Protein AF-A0A956CXW6-F1 (afdb_monomer)

Nearest PDB structures (foldseek):
  4d03-assembly1_A  TM=8.689E-01  e=1.871E+00  Thermobifida fusca
  2ylw-assembly1_A  TM=8.657E-01  e=1.871E+00  Thermobifida fusca
  3ktd-assembly2_C  TM=1.832E-01  e=3.349E+00  Corynebacterium glutamicum ATCC 13032
  3ktd-assembly1_B  TM=2.030E-01  e=8.238E+00  Corynebacterium glutamicum ATCC 13032

Sequence (187 aa):
MSISLTPDERFAVVAIAQVATPAGALVPTPDGAMVDAVVRLVDGLGAGTLSGYRKLLSALDAAAIPLTGSRLTSLPEEARARTLERLASGEATFWLVRGVTAPMKIVQARTAKLEDALGVDQHRLAVSREHHRWEERIIDARTLTHDEVIETEVVIVGTGAGGGPMAKALAERGHAVVMLEEGGHFT

Foldseek 3Di:
DLDDDDPVLLLLLLLLCCLLPNDDPQFHRRDSVLRVQLSVVQPVVDPCSSVVLSVLSVVQQCVCCVVPVHGLSPDDSVVSNVSLVVLCPDPVNVVSSCSNCVSSVVSRCPDVSNCVVVVDDPVDDPPPPPDDPCVVVDDPPVPDPDDDDDDFDEEAEACPPPRVVVQVVQVVVVGGYHYHYPDDDDD

pLDDT: mean 90.37, std 10.29, range [44.72, 97.94]

Radius of gyration: 28.74 Å; Cα contacts (8 Å, |Δi|>4): 172; chains: 1; bounding box: 52×39×76 Å

Structure (mmCIF, N/CA/C/O backbone):
data_AF-A0A956CXW6-F1
#
_entry.id   AF-A0A956CXW6-F1
#
loop_
_atom_site.group_PDB
_atom_site.id
_atom_site.type_symbol
_atom_site.label_atom_id
_atom_site.label_alt_id
_atom_site.label_comp_id
_atom_site.label_asym_id
_atom_site.label_entity_id
_atom_site.label_seq_id
_atom_site.pdbx_PDB_ins_code
_atom_site.Cartn_x
_atom_site.Cartn_y
_atom_site.Cartn_z
_atom_site.occupancy
_atom_site.B_iso_or_equiv
_atom_site.auth_seq_id
_atom_site.auth_comp_id
_atom_site.auth_asym_id
_atom_site.auth_atom_id
_atom_site.pdbx_PDB_model_num
ATOM 1 N N . MET A 1 1 ? 7.286 22.965 15.402 1.00 44.72 1 MET A N 1
ATOM 2 C CA . MET A 1 1 ? 7.052 21.867 16.367 1.00 44.72 1 MET A CA 1
ATOM 3 C C . MET A 1 1 ? 6.951 20.582 15.573 1.00 44.72 1 MET A C 1
ATOM 5 O O . MET A 1 1 ? 6.050 20.490 14.751 1.00 44.72 1 MET A O 1
ATOM 9 N N . SER A 1 2 ? 7.882 19.643 15.756 1.00 54.88 2 SER A N 1
ATOM 10 C CA . SER A 1 2 ? 7.723 18.290 15.210 1.00 54.88 2 SER A CA 1
ATOM 11 C C . SER A 1 2 ? 6.545 17.648 15.942 1.00 54.88 2 SER A C 1
ATOM 13 O O . SER A 1 2 ? 6.575 17.496 17.162 1.00 54.88 2 SER A O 1
ATOM 15 N N . ILE A 1 3 ? 5.454 17.410 15.220 1.00 69.56 3 ILE A N 1
ATOM 16 C CA . ILE A 1 3 ? 4.286 16.710 15.749 1.00 69.56 3 ILE A CA 1
ATOM 17 C C . ILE A 1 3 ? 4.655 15.226 15.770 1.00 69.56 3 ILE A C 1
ATOM 19 O O . ILE A 1 3 ? 5.201 14.713 14.804 1.00 69.56 3 ILE A O 1
ATOM 23 N N . SER A 1 4 ? 4.386 14.535 16.872 1.00 84.81 4 SER A N 1
ATOM 24 C CA . SER A 1 4 ? 4.572 13.087 16.998 1.00 84.81 4 SER A CA 1
ATOM 25 C C . SER A 1 4 ? 3.229 12.413 17.277 1.00 84.81 4 SER A C 1
ATOM 27 O O . SER A 1 4 ? 2.260 13.077 17.653 1.00 84.81 4 SER A O 1
ATOM 29 N N . LEU A 1 5 ? 3.138 11.102 17.053 1.00 89.44 5 LEU A N 1
ATOM 30 C CA . LEU A 1 5 ? 1.965 10.320 17.456 1.00 89.44 5 LEU A CA 1
ATOM 31 C C . LEU A 1 5 ? 1.949 10.127 18.977 1.00 89.44 5 LEU A C 1
ATOM 33 O O . LEU A 1 5 ? 2.998 9.883 19.581 1.00 89.44 5 LEU A O 1
ATOM 37 N N . THR A 1 6 ? 0.764 10.200 19.583 1.00 92.81 6 THR A N 1
ATOM 38 C CA . THR A 1 6 ? 0.568 9.853 21.002 1.00 92.81 6 THR A CA 1
ATOM 39 C C . THR A 1 6 ? 0.726 8.342 21.223 1.00 92.81 6 THR A C 1
ATOM 41 O O . THR A 1 6 ? 0.656 7.577 20.258 1.00 92.81 6 THR A O 1
ATOM 44 N N . PRO A 1 7 ? 0.916 7.868 22.470 1.00 93.19 7 PRO A N 1
ATOM 45 C CA . PRO A 1 7 ? 0.977 6.433 22.759 1.00 93.19 7 PRO A CA 1
ATOM 46 C C . PRO A 1 7 ? -0.229 5.650 22.217 1.00 93.19 7 PRO A C 1
ATOM 48 O O . PRO A 1 7 ? -0.046 4.616 21.578 1.00 93.19 7 PRO A O 1
ATOM 51 N N . ASP A 1 8 ? -1.438 6.193 22.372 1.00 91.75 8 ASP A N 1
ATOM 52 C CA . ASP A 1 8 ? -2.671 5.568 21.876 1.00 91.75 8 ASP A CA 1
ATOM 53 C C . ASP A 1 8 ? -2.717 5.507 20.344 1.00 91.75 8 ASP A C 1
ATOM 55 O O . ASP A 1 8 ? -3.133 4.507 19.764 1.00 91.75 8 ASP A O 1
ATOM 59 N N . GLU A 1 9 ? -2.246 6.552 19.658 1.00 94.62 9 GLU A N 1
ATOM 60 C CA . GLU A 1 9 ? -2.174 6.569 18.193 1.00 94.62 9 GLU A CA 1
ATOM 61 C C . GLU A 1 9 ? -1.120 5.594 17.668 1.00 94.62 9 GLU A C 1
ATOM 63 O O . GLU A 1 9 ? -1.342 4.928 16.658 1.00 94.62 9 GLU A O 1
ATOM 68 N N . ARG A 1 10 ? 0.015 5.466 18.364 1.00 96.12 10 ARG A N 1
ATOM 69 C CA . ARG A 1 10 ? 1.033 4.457 18.044 1.00 96.12 10 ARG A CA 1
ATOM 70 C C . ARG A 1 10 ? 0.474 3.048 18.209 1.00 96.12 10 ARG A C 1
ATOM 72 O O . ARG A 1 10 ? 0.662 2.221 17.320 1.00 96.12 10 ARG A O 1
ATOM 79 N N . PHE A 1 11 ? -0.248 2.797 19.301 1.00 95.25 11 PHE A N 1
ATOM 80 C CA . PHE A 1 11 ? -0.953 1.536 19.510 1.00 95.25 11 PHE A CA 1
ATOM 81 C C . PHE A 1 11 ? -1.966 1.271 18.391 1.00 95.25 11 PHE A C 1
ATOM 83 O O . PHE A 1 11 ? -1.976 0.180 17.824 1.00 95.25 11 PHE A O 1
ATOM 90 N N . ALA A 1 12 ? -2.761 2.275 18.011 1.00 95.19 12 ALA A N 1
ATOM 91 C CA . ALA A 1 12 ? -3.738 2.153 16.935 1.00 95.19 12 ALA A CA 1
ATOM 92 C C . ALA A 1 12 ? -3.088 1.774 15.597 1.00 95.19 12 ALA A C 1
ATOM 94 O O . ALA A 1 12 ? -3.583 0.880 14.911 1.00 95.19 12 ALA A O 1
ATOM 95 N N . VAL A 1 13 ? -1.958 2.399 15.245 1.00 96.88 13 VAL A N 1
ATOM 96 C CA . VAL A 1 13 ? -1.198 2.054 14.032 1.00 96.88 13 VAL A CA 1
ATOM 97 C C . VAL A 1 13 ? -0.767 0.588 14.058 1.00 96.88 13 VAL A C 1
ATOM 99 O O . VAL A 1 13 ? -0.982 -0.107 13.069 1.00 96.88 13 VAL A O 1
ATOM 102 N N . VAL A 1 14 ? -0.223 0.091 15.175 1.00 96.38 14 VAL A N 1
ATOM 103 C CA . VAL A 1 14 ? 0.174 -1.324 15.305 1.00 96.38 14 VAL A CA 1
ATOM 104 C C . VAL A 1 14 ? -1.039 -2.251 15.208 1.00 96.38 14 VAL A C 1
ATOM 106 O O . VAL A 1 14 ? -1.031 -3.180 14.404 1.00 96.38 14 VAL A O 1
ATOM 109 N N . ALA A 1 15 ? -2.102 -1.985 15.970 1.00 95.62 15 ALA A N 1
ATOM 110 C CA . ALA A 1 15 ? -3.297 -2.828 16.014 1.00 95.62 15 ALA A CA 1
ATOM 111 C C . ALA A 1 15 ? -3.998 -2.935 14.647 1.00 95.62 15 ALA A C 1
ATOM 113 O O . ALA A 1 15 ? -4.496 -4.004 14.283 1.00 95.62 15 ALA A O 1
ATOM 114 N N . ILE A 1 16 ? -4.030 -1.837 13.883 1.00 96.81 16 ILE A N 1
ATOM 115 C CA . ILE A 1 16 ? -4.563 -1.808 12.515 1.00 96.81 16 ILE A CA 1
ATOM 116 C C . ILE A 1 16 ? -3.603 -2.516 11.553 1.00 96.81 16 ILE A C 1
ATOM 118 O O . ILE A 1 16 ? -4.048 -3.319 10.736 1.00 96.81 16 ILE A O 1
ATOM 122 N N . ALA A 1 17 ? -2.295 -2.270 11.653 1.00 96.19 17 ALA A N 1
ATOM 123 C CA . ALA A 1 17 ? -1.309 -2.901 10.781 1.00 96.19 17 ALA A CA 1
ATOM 124 C C . ALA A 1 17 ? -1.269 -4.427 10.944 1.00 96.19 17 ALA A C 1
ATOM 126 O O . ALA A 1 17 ? -1.149 -5.125 9.944 1.00 96.19 17 ALA A O 1
ATOM 127 N N . GLN A 1 18 ? -1.442 -4.960 12.156 1.00 94.38 18 GLN A N 1
ATOM 128 C CA . GLN A 1 18 ? -1.489 -6.409 12.404 1.00 94.38 18 GLN A CA 1
ATOM 129 C C . GLN A 1 18 ? -2.559 -7.126 11.575 1.00 94.38 18 GLN A C 1
ATOM 131 O O . GLN A 1 18 ? -2.339 -8.252 11.146 1.00 94.38 18 GLN A O 1
ATOM 136 N N . VAL A 1 19 ? -3.691 -6.468 11.310 1.00 95.38 19 VAL A N 1
ATOM 137 C CA . VAL A 1 19 ? -4.774 -7.049 10.502 1.00 95.38 19 VAL A CA 1
ATOM 138 C C . VAL A 1 19 ? -4.713 -6.624 9.033 1.00 95.38 19 VAL A C 1
ATOM 140 O O . VAL A 1 19 ? -5.091 -7.390 8.154 1.00 95.38 19 VAL A O 1
ATOM 143 N N . ALA A 1 20 ? -4.233 -5.413 8.735 1.00 94.38 20 ALA A N 1
ATOM 144 C CA . ALA A 1 20 ? -4.137 -4.903 7.365 1.00 94.38 20 ALA A CA 1
ATOM 145 C C . ALA A 1 20 ? -2.950 -5.493 6.586 1.00 94.38 20 ALA A C 1
ATOM 147 O O . ALA A 1 20 ? -2.964 -5.527 5.351 1.00 94.38 20 ALA A O 1
ATOM 148 N N . THR A 1 21 ? -1.914 -5.882 7.324 1.00 91.00 21 THR A N 1
ATOM 149 C CA . THR A 1 21 ? -0.612 -6.369 6.866 1.00 91.00 21 THR A CA 1
ATOM 150 C C . THR A 1 21 ? -0.046 -7.326 7.925 1.00 91.00 21 THR A C 1
ATOM 152 O O . THR A 1 21 ? 0.847 -6.948 8.688 1.00 91.00 21 THR A O 1
ATOM 155 N N . PRO A 1 22 ? -0.621 -8.532 8.059 1.00 89.56 22 PRO A N 1
ATOM 156 C CA . PRO A 1 22 ? -0.156 -9.501 9.041 1.00 89.56 22 PRO A CA 1
ATOM 157 C C . PRO A 1 22 ? 1.277 -9.950 8.742 1.00 89.56 22 PRO A C 1
ATOM 159 O O . PRO A 1 22 ? 1.739 -9.905 7.599 1.00 89.56 22 PRO A O 1
ATOM 162 N N . ALA A 1 23 ? 1.968 -10.413 9.784 1.00 89.50 23 ALA A N 1
ATOM 163 C CA . ALA A 1 23 ? 3.305 -10.975 9.651 1.00 89.50 23 ALA A CA 1
ATOM 164 C C . ALA A 1 23 ? 3.297 -12.182 8.699 1.00 89.50 23 ALA A C 1
ATOM 166 O O . ALA A 1 23 ? 2.379 -13.004 8.711 1.00 89.50 23 ALA A O 1
ATOM 167 N N . GLY A 1 24 ? 4.352 -12.308 7.900 1.00 86.81 24 GLY A N 1
ATOM 168 C CA . GLY A 1 24 ? 4.563 -13.429 6.991 1.00 86.81 24 GLY A CA 1
ATOM 169 C C . GLY A 1 24 ? 6.017 -13.888 6.999 1.00 86.81 24 GLY A C 1
ATOM 170 O O . GLY A 1 24 ? 6.844 -13.386 7.754 1.00 86.81 24 GLY A O 1
ATOM 171 N N . ALA A 1 25 ? 6.366 -14.827 6.118 1.00 85.50 25 ALA A N 1
ATOM 172 C CA . ALA A 1 25 ? 7.743 -15.325 6.024 1.00 85.50 25 ALA A CA 1
ATOM 173 C C . ALA A 1 25 ? 8.759 -14.208 5.694 1.00 85.50 25 ALA A C 1
ATOM 175 O O . ALA A 1 25 ? 9.891 -14.209 6.190 1.00 85.50 25 ALA A O 1
ATOM 176 N N . LEU A 1 26 ? 8.344 -13.246 4.864 1.00 85.44 26 LEU A N 1
ATOM 177 C CA . LEU A 1 26 ? 9.167 -12.124 4.402 1.00 85.44 26 LEU A CA 1
ATOM 178 C C . LEU A 1 26 ? 8.730 -10.771 4.979 1.00 85.44 26 LEU A C 1
ATOM 180 O O . LEU A 1 26 ? 9.543 -9.856 5.033 1.00 85.44 26 LEU A O 1
ATOM 184 N N . VAL A 1 27 ? 7.480 -10.657 5.439 1.00 86.62 27 VAL A N 1
ATOM 185 C CA . VAL A 1 27 ? 6.919 -9.423 6.004 1.00 86.62 27 VAL A CA 1
ATOM 186 C C . VAL A 1 27 ? 7.053 -9.462 7.531 1.00 86.62 27 VAL A C 1
ATOM 188 O O . VAL A 1 27 ? 6.489 -10.366 8.151 1.00 86.62 27 VAL A O 1
ATOM 191 N N . PRO A 1 28 ? 7.796 -8.530 8.156 1.00 88.12 28 PRO A N 1
ATOM 192 C CA . PRO A 1 28 ? 7.994 -8.529 9.601 1.00 88.12 28 PRO A CA 1
ATOM 193 C C . PRO A 1 28 ? 6.704 -8.193 10.356 1.00 88.12 28 PRO A C 1
ATOM 195 O O . PRO A 1 28 ? 5.812 -7.526 9.834 1.00 88.12 28 PRO A O 1
ATOM 198 N N . THR A 1 29 ? 6.629 -8.619 11.617 1.00 91.19 29 THR A N 1
ATOM 199 C CA . THR A 1 29 ? 5.522 -8.259 12.506 1.00 91.19 29 THR A CA 1
ATOM 200 C C . THR A 1 29 ? 5.454 -6.741 12.698 1.00 91.19 29 THR A C 1
ATOM 202 O O . THR A 1 29 ? 6.468 -6.134 13.044 1.00 91.19 29 THR A O 1
ATOM 205 N N . PRO A 1 30 ? 4.272 -6.119 12.534 1.00 93.69 30 PRO A N 1
ATOM 206 C CA . PRO A 1 30 ? 4.062 -4.713 12.862 1.00 93.69 30 PRO A CA 1
ATOM 207 C C . PRO A 1 30 ? 4.466 -4.368 14.302 1.00 93.69 30 PRO A C 1
ATOM 209 O O . PRO A 1 30 ? 3.929 -4.937 15.253 1.00 93.69 30 PRO A O 1
ATOM 212 N N . ASP A 1 31 ? 5.375 -3.407 14.462 1.00 93.31 31 ASP A N 1
ATOM 213 C CA . ASP A 1 31 ? 5.926 -2.988 15.753 1.00 93.31 31 ASP A CA 1
ATOM 214 C C . ASP A 1 31 ? 6.164 -1.464 15.830 1.00 93.31 31 ASP A C 1
ATOM 2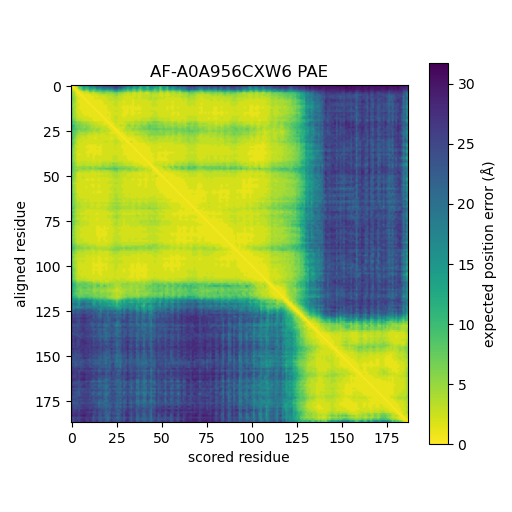16 O O . ASP A 1 31 ? 5.775 -0.697 14.945 1.00 93.31 31 ASP A O 1
ATOM 220 N N . GLY A 1 32 ? 6.809 -1.004 16.908 1.00 93.12 32 GLY A N 1
ATOM 221 C CA . GLY A 1 32 ? 7.132 0.412 17.099 1.00 93.12 32 GLY A CA 1
ATOM 222 C C . GLY A 1 32 ? 8.087 0.987 16.045 1.00 93.12 32 GLY A C 1
ATOM 223 O O . GLY A 1 32 ? 7.935 2.152 15.673 1.00 93.12 32 GLY A O 1
ATOM 224 N N . ALA A 1 33 ? 9.014 0.184 15.514 1.00 92.75 33 ALA A N 1
ATOM 225 C CA . ALA A 1 33 ? 9.942 0.627 14.475 1.00 92.75 33 ALA A CA 1
ATOM 226 C C . ALA A 1 33 ? 9.212 0.871 13.144 1.00 92.75 33 ALA A C 1
ATOM 228 O O . ALA A 1 33 ? 9.482 1.864 12.459 1.00 92.75 33 ALA A O 1
ATOM 229 N N . MET A 1 34 ? 8.229 0.023 12.814 1.00 94.81 34 MET A N 1
ATOM 230 C CA . MET A 1 34 ? 7.318 0.253 11.690 1.00 94.81 34 MET A CA 1
ATOM 231 C C . MET A 1 34 ? 6.535 1.558 11.874 1.00 94.81 34 MET A C 1
ATOM 233 O O . MET A 1 34 ? 6.463 2.358 10.940 1.00 94.81 34 MET A O 1
ATOM 237 N N . VAL A 1 35 ? 6.015 1.828 13.078 1.00 96.12 35 VAL A N 1
ATOM 238 C CA . VAL A 1 35 ? 5.307 3.088 13.373 1.00 96.12 35 VAL A CA 1
ATOM 239 C C . VAL A 1 35 ? 6.208 4.299 13.128 1.00 96.12 35 VAL A C 1
ATOM 241 O O . VAL A 1 35 ? 5.778 5.260 12.492 1.00 96.12 35 VAL A O 1
ATOM 244 N N . ASP A 1 36 ? 7.463 4.257 13.580 1.00 95.44 36 ASP A N 1
ATOM 245 C CA . ASP A 1 36 ? 8.416 5.350 13.359 1.00 95.44 36 ASP A CA 1
ATOM 246 C C . ASP A 1 36 ? 8.697 5.573 11.870 1.00 95.44 36 ASP A C 1
ATOM 248 O O . ASP A 1 36 ? 8.775 6.714 11.411 1.00 95.44 36 ASP A O 1
ATOM 252 N N . ALA A 1 37 ? 8.814 4.495 11.094 1.00 94.69 37 ALA A N 1
ATOM 253 C CA . ALA A 1 37 ? 8.975 4.575 9.647 1.00 94.69 37 ALA A CA 1
ATOM 254 C C . ALA A 1 37 ? 7.726 5.141 8.948 1.00 94.69 37 ALA A C 1
ATOM 256 O O . ALA A 1 37 ? 7.868 5.956 8.036 1.00 94.69 37 ALA A O 1
ATOM 257 N N . VAL A 1 38 ? 6.518 4.791 9.405 1.00 95.94 38 VAL A N 1
ATOM 258 C CA . VAL A 1 38 ? 5.260 5.376 8.907 1.00 95.94 38 VAL A CA 1
ATOM 259 C C . VAL A 1 38 ? 5.201 6.871 9.203 1.00 95.94 38 VAL A C 1
ATOM 261 O O . VAL A 1 38 ? 4.866 7.649 8.312 1.00 95.94 38 VAL A O 1
ATOM 264 N N . VAL A 1 39 ? 5.563 7.293 10.419 1.00 95.75 39 VAL A N 1
ATOM 265 C CA . VAL A 1 39 ? 5.604 8.717 10.785 1.00 95.75 39 VAL A CA 1
ATOM 266 C C . VAL A 1 39 ? 6.570 9.477 9.880 1.00 95.75 39 VAL A C 1
ATOM 268 O O . VAL A 1 39 ? 6.179 10.499 9.324 1.00 95.75 39 VAL A O 1
ATOM 271 N N . ARG A 1 40 ? 7.787 8.956 9.661 1.00 94.50 40 ARG A N 1
ATOM 272 C CA . ARG A 1 40 ? 8.764 9.571 8.744 1.00 94.50 40 ARG A CA 1
ATOM 273 C C . ARG A 1 40 ? 8.245 9.656 7.310 1.00 94.50 40 ARG A C 1
ATOM 275 O O . ARG A 1 40 ? 8.418 10.687 6.668 1.00 94.50 40 ARG A O 1
ATOM 282 N N . LEU A 1 41 ? 7.609 8.593 6.812 1.00 94.88 41 LEU A N 1
ATOM 283 C CA . LEU A 1 41 ? 7.039 8.563 5.464 1.00 94.88 41 LEU A CA 1
ATOM 284 C C . LEU A 1 41 ? 5.953 9.632 5.297 1.00 94.88 41 LEU A C 1
ATOM 286 O O . LEU A 1 41 ? 5.976 10.369 4.319 1.00 94.88 41 LEU A O 1
ATOM 290 N N . VAL A 1 42 ? 5.014 9.715 6.242 1.00 95.50 42 VAL A N 1
ATOM 291 C CA . VAL A 1 42 ? 3.893 10.661 6.179 1.00 95.50 42 VAL A CA 1
ATOM 292 C C . VAL A 1 42 ? 4.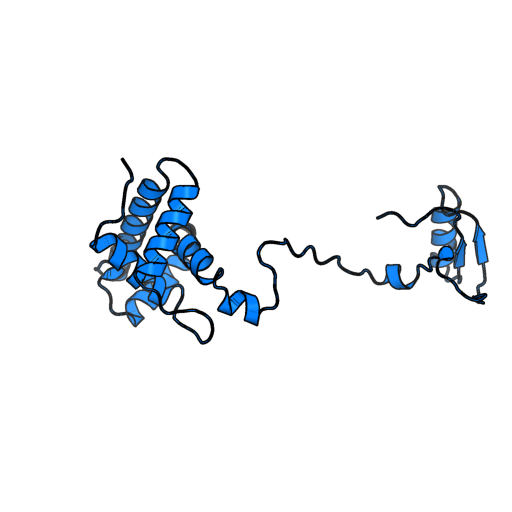377 12.103 6.333 1.00 95.50 42 VAL A C 1
ATOM 294 O O . VAL A 1 42 ? 3.954 12.961 5.561 1.00 95.50 42 VAL A O 1
ATOM 297 N N . ASP A 1 43 ? 5.264 12.375 7.292 1.00 93.31 43 ASP A N 1
ATOM 298 C CA . ASP A 1 43 ? 5.824 13.714 7.528 1.00 93.31 43 ASP A CA 1
ATOM 299 C C . ASP A 1 43 ? 6.627 14.216 6.313 1.00 93.31 43 ASP A C 1
ATOM 301 O O . ASP A 1 43 ? 6.532 15.380 5.928 1.00 93.31 43 ASP A O 1
ATOM 305 N N . GLY A 1 44 ? 7.317 13.306 5.613 1.00 92.44 44 GLY A N 1
ATOM 306 C CA . GLY A 1 44 ? 8.035 13.603 4.372 1.00 92.44 44 GLY A CA 1
ATOM 307 C C . GLY A 1 44 ? 7.157 14.044 3.190 1.00 92.44 44 GLY A C 1
ATOM 308 O O . GLY A 1 44 ? 7.692 14.551 2.208 1.00 92.44 44 GLY A O 1
ATOM 309 N N . LEU A 1 45 ? 5.827 13.888 3.262 1.00 91.00 45 LEU A N 1
ATOM 310 C CA . LEU A 1 45 ? 4.896 14.324 2.209 1.00 91.00 45 LEU A CA 1
ATOM 311 C C . LEU A 1 45 ? 4.544 15.820 2.279 1.00 91.00 45 LEU A C 1
ATOM 313 O O . LEU A 1 45 ? 3.922 16.337 1.351 1.00 91.00 45 LEU A O 1
ATOM 317 N N . GLY A 1 46 ? 4.920 16.520 3.353 1.00 91.06 46 GLY A N 1
ATOM 318 C CA . GLY A 1 46 ? 4.740 17.966 3.480 1.00 91.06 46 GLY A CA 1
ATOM 319 C C . GLY A 1 46 ? 4.168 18.412 4.824 1.00 91.06 46 GLY A C 1
ATOM 320 O O . GLY A 1 46 ? 3.790 17.619 5.682 1.00 91.06 46 GLY A O 1
ATOM 321 N N . ALA A 1 47 ? 4.083 19.727 5.016 1.00 89.75 47 ALA A N 1
ATOM 322 C CA . ALA A 1 47 ? 3.620 20.294 6.277 1.00 89.75 47 ALA A CA 1
ATOM 323 C C . ALA A 1 47 ? 2.150 19.929 6.570 1.00 89.75 47 ALA A C 1
ATOM 325 O O . ALA A 1 47 ? 1.261 20.137 5.747 1.00 89.75 47 ALA A O 1
ATOM 326 N N . GLY A 1 48 ? 1.884 19.420 7.778 1.00 89.06 48 GLY A N 1
ATOM 327 C CA . GLY A 1 48 ? 0.528 19.136 8.271 1.00 89.06 48 GLY A CA 1
ATOM 328 C C . GLY A 1 48 ? -0.060 17.783 7.851 1.00 89.06 48 GLY A C 1
ATOM 329 O O . GLY A 1 48 ? -1.134 17.415 8.339 1.00 89.06 48 GLY A O 1
ATOM 330 N N . THR A 1 49 ? 0.638 17.002 7.024 1.00 93.38 49 THR A N 1
ATOM 331 C CA . THR A 1 49 ? 0.203 15.658 6.600 1.00 93.38 49 THR A CA 1
ATOM 332 C C . THR A 1 49 ? 0.063 14.708 7.782 1.00 93.38 49 THR A C 1
ATOM 334 O O . THR A 1 49 ? -0.924 13.979 7.864 1.00 93.38 49 THR A O 1
ATOM 337 N N . LEU A 1 50 ? 0.973 14.770 8.759 1.00 93.81 50 LEU A N 1
ATOM 338 C CA . LEU A 1 50 ? 0.899 13.945 9.962 1.00 93.81 50 LEU A CA 1
ATOM 339 C C . LEU A 1 50 ? -0.336 14.269 10.814 1.00 93.81 50 LEU A C 1
ATOM 341 O O . LEU A 1 50 ? -0.996 13.362 11.321 1.00 93.81 50 LEU A O 1
ATOM 345 N N . SER A 1 51 ? -0.715 15.545 10.929 1.00 94.19 51 SER A N 1
ATOM 346 C CA . SER A 1 51 ? -1.971 15.935 11.584 1.00 94.19 51 SER A CA 1
ATOM 347 C C . SER A 1 51 ? -3.194 15.410 10.832 1.00 94.19 51 SER A C 1
ATOM 349 O O . SER A 1 51 ? -4.156 14.967 11.460 1.00 94.19 51 SER A O 1
ATOM 351 N N . GLY A 1 52 ? -3.163 15.437 9.496 1.00 95.19 52 GLY A N 1
ATOM 352 C CA . GLY A 1 52 ? -4.196 14.827 8.657 1.00 95.19 52 GLY A CA 1
ATOM 353 C C . GLY A 1 52 ? -4.292 13.317 8.875 1.00 95.19 52 GLY A C 1
ATOM 354 O O . GLY A 1 52 ? -5.378 12.790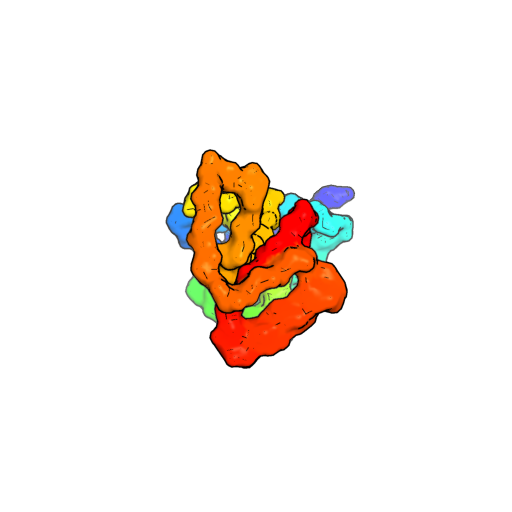 9.106 1.00 95.19 52 GLY A O 1
ATOM 355 N N . TYR A 1 53 ? -3.151 12.632 8.910 1.00 96.25 53 TYR A N 1
ATOM 356 C CA . TYR A 1 53 ? -3.070 11.193 9.144 1.00 96.25 53 TYR A CA 1
ATOM 357 C C . TYR A 1 53 ? -3.615 10.788 10.519 1.00 96.25 53 TYR A C 1
ATOM 359 O O . TYR A 1 53 ? -4.385 9.836 10.619 1.00 96.25 53 TYR A O 1
ATOM 367 N N . ARG A 1 54 ? -3.332 11.566 11.572 1.00 95.88 54 ARG A N 1
ATOM 368 C CA . ARG A 1 54 ? -3.937 11.377 12.905 1.00 95.88 54 ARG A CA 1
ATOM 369 C C . ARG A 1 54 ? -5.466 11.449 12.872 1.00 95.88 54 ARG A C 1
ATOM 371 O O . ARG A 1 54 ? -6.140 10.627 13.490 1.00 95.88 54 ARG A O 1
ATOM 378 N N . LYS A 1 55 ? -6.029 12.403 12.122 1.00 97.00 55 LYS A N 1
ATOM 379 C CA . LYS A 1 55 ? -7.486 12.510 11.942 1.00 97.00 55 LYS A CA 1
ATOM 380 C C . LYS A 1 55 ? -8.051 11.308 11.186 1.00 97.00 55 LYS A C 1
ATOM 382 O O . LYS A 1 55 ? -9.102 10.814 11.577 1.00 97.00 55 LYS A O 1
ATOM 387 N N . LEU A 1 56 ? -7.353 10.814 10.160 1.00 96.88 56 LEU A N 1
ATOM 388 C CA . LEU A 1 56 ? -7.750 9.603 9.433 1.00 96.88 56 LEU A CA 1
ATOM 389 C C . LEU A 1 56 ? -7.731 8.363 10.335 1.00 96.88 56 LEU A C 1
ATOM 391 O O . LEU A 1 56 ? -8.683 7.590 10.306 1.00 96.88 56 LEU A O 1
ATOM 395 N N . LEU A 1 57 ? -6.701 8.200 11.173 1.00 96.88 57 LEU A N 1
ATOM 396 C CA . LEU A 1 57 ? -6.632 7.118 12.162 1.00 96.88 57 LEU A CA 1
ATOM 397 C C . LEU A 1 57 ? -7.833 7.157 13.113 1.00 96.88 57 LEU A C 1
ATOM 399 O O . LEU A 1 57 ? -8.521 6.154 13.272 1.00 96.88 57 LEU A O 1
ATOM 403 N N . SER A 1 58 ? -8.118 8.327 13.692 1.00 96.44 58 SER A N 1
ATOM 404 C CA . SER A 1 58 ? -9.258 8.515 14.597 1.00 96.44 58 SER A CA 1
ATOM 405 C C . SER A 1 58 ? -10.602 8.267 13.899 1.00 96.44 58 SER A C 1
ATOM 407 O O . SER A 1 58 ? -11.478 7.598 14.446 1.00 96.44 58 SER A O 1
ATOM 409 N N . ALA A 1 59 ? -10.756 8.743 12.660 1.00 97.69 59 ALA A N 1
ATOM 410 C CA . ALA A 1 59 ? -11.958 8.520 11.865 1.00 97.69 59 ALA A CA 1
ATOM 411 C C . ALA A 1 59 ? -12.166 7.034 11.541 1.00 97.69 59 ALA A C 1
ATOM 413 O O . ALA A 1 59 ? -13.282 6.538 11.673 1.00 97.69 59 ALA A O 1
ATOM 414 N N . LEU A 1 60 ? -11.108 6.309 11.161 1.00 97.75 60 LEU A N 1
ATOM 415 C CA . LEU A 1 60 ? -11.193 4.871 10.906 1.00 97.75 60 LEU A CA 1
ATOM 416 C C . LEU A 1 60 ? -11.507 4.087 12.186 1.00 97.75 60 LEU A C 1
ATOM 418 O O . LEU A 1 60 ? -12.330 3.174 12.156 1.00 97.75 60 LEU A O 1
ATOM 422 N N . ASP A 1 61 ? -10.896 4.461 13.310 1.00 97.06 61 ASP A N 1
ATOM 423 C CA . ASP A 1 61 ? -11.154 3.833 14.606 1.00 97.06 61 ASP A CA 1
ATOM 424 C C . ASP A 1 61 ? -12.621 4.006 15.041 1.00 97.06 61 ASP A C 1
ATOM 426 O O . ASP A 1 61 ? -13.261 3.051 15.488 1.00 97.06 61 ASP A O 1
AT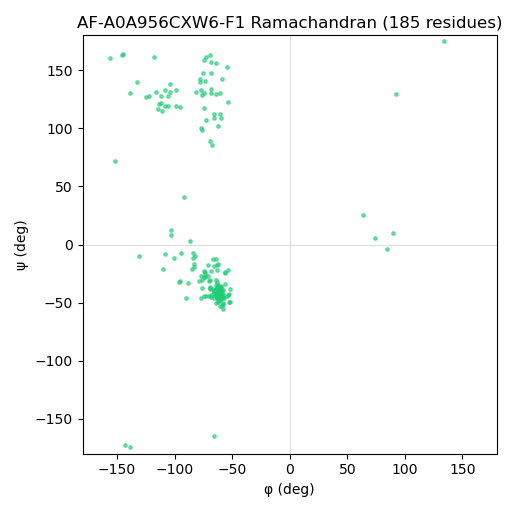OM 430 N N . ALA A 1 62 ? -13.191 5.196 14.826 1.00 97.56 62 ALA A N 1
ATOM 431 C CA . ALA A 1 62 ? -14.596 5.493 15.098 1.00 97.56 62 ALA A CA 1
ATOM 432 C C . ALA A 1 62 ? -15.571 4.876 14.076 1.00 97.56 62 ALA A C 1
ATOM 434 O O . ALA A 1 62 ? -16.707 4.568 14.435 1.00 97.56 62 ALA A O 1
ATOM 435 N N . ALA A 1 63 ? -15.149 4.648 12.827 1.00 97.00 63 ALA A N 1
ATOM 436 C CA . ALA A 1 63 ? -15.993 4.070 11.775 1.00 97.00 63 ALA A CA 1
ATOM 437 C C . ALA A 1 63 ? -16.461 2.636 12.086 1.00 97.00 63 ALA A C 1
ATOM 439 O O . ALA A 1 63 ? -17.437 2.167 11.505 1.00 97.00 63 ALA A O 1
ATOM 440 N N . ALA A 1 64 ? -15.806 1.949 13.026 1.00 96.88 64 ALA A N 1
ATOM 441 C CA . ALA A 1 64 ? -16.254 0.652 13.522 1.00 96.88 64 ALA A CA 1
ATOM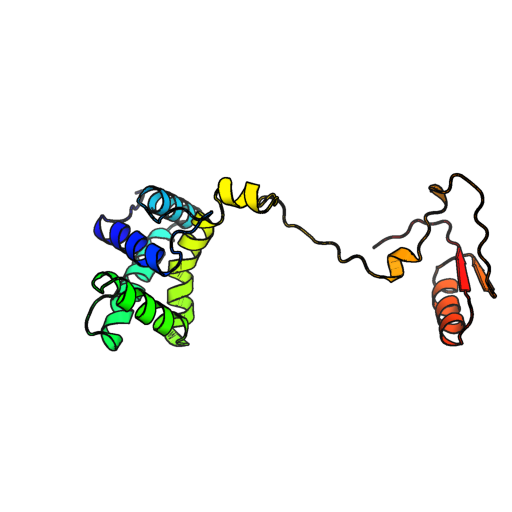 442 C C . ALA A 1 64 ? -17.490 0.737 14.439 1.00 96.88 64 ALA A C 1
ATOM 444 O O . ALA A 1 64 ? -18.257 -0.223 14.494 1.00 96.88 64 ALA A O 1
ATOM 445 N N . ILE A 1 65 ? -17.730 1.872 15.111 1.00 97.75 65 ILE A N 1
ATOM 446 C CA . ILE A 1 65 ? -18.779 2.006 16.139 1.00 97.75 65 ILE A CA 1
ATOM 447 C C . ILE A 1 65 ? -20.175 1.649 15.600 1.00 97.75 65 ILE A C 1
ATOM 449 O O . ILE A 1 65 ? -20.855 0.856 16.248 1.00 97.75 65 ILE A O 1
ATOM 453 N N . PRO A 1 66 ? -20.618 2.125 14.419 1.00 96.81 66 PRO A N 1
ATOM 454 C CA . PRO A 1 66 ? -21.928 1.748 13.881 1.00 96.81 66 PRO A CA 1
ATOM 455 C C . PRO A 1 66 ? -22.053 0.261 13.513 1.00 96.81 66 PRO A C 1
ATOM 457 O O . PRO A 1 66 ? -23.163 -0.236 13.351 1.00 96.81 66 PRO A O 1
ATOM 460 N N . LEU A 1 67 ? -20.931 -0.449 13.344 1.00 94.62 67 LEU A N 1
ATOM 461 C CA . LEU A 1 67 ? -20.900 -1.854 12.934 1.00 94.62 67 LEU A CA 1
ATOM 462 C C . LEU A 1 67 ? -20.794 -2.815 14.121 1.00 94.62 67 LEU A C 1
ATOM 464 O O . LEU A 1 67 ? -21.284 -3.939 14.033 1.00 94.62 67 LEU A O 1
ATOM 468 N N . THR A 1 68 ? -20.127 -2.396 15.199 1.00 96.31 68 THR A N 1
ATOM 469 C CA . THR A 1 68 ? -19.737 -3.279 16.313 1.00 96.31 68 THR A CA 1
ATOM 470 C C . THR A 1 68 ? -20.102 -2.737 17.694 1.00 96.31 68 THR A C 1
ATOM 472 O O . THR A 1 68 ? -19.962 -3.453 18.681 1.00 96.31 68 THR A O 1
ATOM 475 N N . GLY A 1 69 ? -20.541 -1.479 17.792 1.00 96.75 69 GLY A N 1
ATOM 476 C CA . GLY A 1 69 ? -20.768 -0.780 19.060 1.00 96.75 69 GLY A CA 1
ATOM 477 C C . GLY A 1 69 ? -19.484 -0.347 19.775 1.00 96.75 69 GLY A C 1
ATOM 478 O O . GLY A 1 69 ? -19.546 0.131 20.903 1.00 96.75 69 GLY A O 1
ATOM 479 N N . SER A 1 70 ? -18.309 -0.526 19.166 1.00 96.75 70 SER A N 1
ATOM 480 C CA . SER A 1 70 ? -17.008 -0.235 19.778 1.00 96.75 70 SER A CA 1
ATOM 481 C C . SER A 1 70 ? -16.003 0.286 18.749 1.00 96.75 70 SER A C 1
ATOM 483 O O . SER A 1 70 ? -16.199 0.175 17.539 1.00 96.75 70 SER A O 1
ATOM 485 N N . ARG A 1 71 ? -14.912 0.885 19.231 1.00 97.06 71 ARG A N 1
ATOM 486 C CA . ARG A 1 71 ? -13.813 1.370 18.382 1.00 97.06 71 ARG A CA 1
ATOM 487 C C . ARG A 1 71 ? -13.057 0.209 17.750 1.00 97.06 71 ARG A C 1
ATOM 489 O O . ARG A 1 71 ? -12.896 -0.829 18.392 1.00 97.06 71 ARG A O 1
ATOM 496 N N . LEU A 1 72 ? -12.533 0.396 16.541 1.00 96.56 72 LEU A N 1
ATOM 497 C CA . LEU A 1 72 ? -11.831 -0.653 15.794 1.00 96.56 72 LEU A CA 1
ATOM 498 C C . LEU A 1 72 ? -10.679 -1.266 16.607 1.00 96.56 72 LEU A C 1
ATOM 500 O O . LEU A 1 72 ? -10.535 -2.485 16.665 1.00 96.56 72 LEU A O 1
ATOM 504 N N . THR A 1 73 ? -9.889 -0.422 17.269 1.00 96.12 73 THR A N 1
ATOM 505 C CA . THR A 1 73 ? -8.719 -0.806 18.078 1.00 96.12 73 THR A CA 1
ATOM 506 C C . THR A 1 73 ? -9.065 -1.570 19.354 1.00 96.12 73 THR A C 1
ATOM 508 O O . THR A 1 73 ? -8.233 -2.325 19.849 1.00 96.12 73 THR A O 1
ATOM 511 N N . SER A 1 74 ? -10.292 -1.426 19.861 1.00 96.00 74 SER A N 1
ATOM 512 C CA . SER A 1 74 ? -10.771 -2.141 21.053 1.00 96.00 74 SER A CA 1
ATOM 513 C C . SER A 1 74 ? -11.293 -3.552 20.759 1.00 96.00 74 SER A C 1
ATOM 515 O O . SER A 1 74 ? -11.520 -4.332 21.681 1.00 96.00 74 SER A O 1
ATOM 517 N N . LEU A 1 75 ? -11.491 -3.894 19.483 1.00 97.19 75 LEU A N 1
ATOM 518 C CA . LEU A 1 75 ? -11.992 -5.205 19.084 1.00 97.19 75 LEU A CA 1
ATOM 519 C C . LEU A 1 75 ? -10.899 -6.280 19.204 1.00 97.19 75 LEU A C 1
ATOM 521 O O . LEU A 1 75 ? -9.735 -5.986 18.917 1.00 97.19 75 LEU A O 1
ATOM 525 N N . PRO A 1 76 ? -11.255 -7.542 19.521 1.00 96.50 76 PRO A N 1
ATOM 526 C CA . PRO A 1 76 ? -10.361 -8.687 19.346 1.00 96.50 76 PRO A CA 1
ATOM 527 C C . PRO A 1 76 ? -9.844 -8.785 17.906 1.00 96.50 76 PRO A C 1
ATOM 529 O O . PRO A 1 76 ? -10.530 -8.359 16.977 1.00 96.50 76 PRO A O 1
ATOM 532 N N . GLU A 1 77 ? -8.667 -9.378 17.706 1.00 94.44 77 GLU A N 1
ATOM 533 C CA . GLU A 1 77 ? -7.966 -9.387 16.412 1.00 94.44 77 GLU A CA 1
ATOM 534 C C . GLU A 1 77 ? -8.830 -9.887 15.245 1.00 94.44 77 GLU A C 1
ATOM 536 O O . GLU A 1 77 ? -8.972 -9.188 14.243 1.00 94.44 77 GLU A O 1
ATOM 541 N N . GLU A 1 78 ? -9.499 -11.032 15.398 1.00 95.81 78 GLU A N 1
ATOM 542 C CA . GLU A 1 78 ? -10.371 -11.566 14.348 1.00 95.81 78 GLU A CA 1
ATOM 543 C C . GLU A 1 78 ? -11.557 -10.643 14.025 1.00 95.81 78 GLU A C 1
ATOM 545 O O . GLU A 1 78 ? -11.929 -10.456 12.865 1.00 95.81 78 GLU A O 1
ATOM 550 N N . ALA A 1 79 ? -12.176 -10.051 15.052 1.00 97.12 79 ALA A N 1
ATOM 551 C CA . ALA A 1 79 ? -13.292 -9.127 14.873 1.00 97.12 79 ALA A CA 1
ATOM 552 C C . ALA A 1 79 ? -12.824 -7.815 14.230 1.00 97.12 79 ALA A C 1
ATOM 554 O O . ALA A 1 79 ? -13.529 -7.252 13.388 1.00 97.12 79 ALA A O 1
ATOM 555 N N . ARG A 1 80 ? -11.619 -7.358 14.581 1.00 97.81 80 ARG A N 1
ATOM 556 C CA . ARG A 1 80 ? -10.958 -6.199 13.984 1.00 97.81 80 ARG A CA 1
ATOM 557 C C . ARG A 1 80 ? -10.670 -6.435 12.503 1.00 97.81 80 ARG A C 1
ATOM 559 O O . ARG A 1 80 ? -11.000 -5.568 11.700 1.00 97.81 80 ARG A O 1
ATOM 566 N N . ALA A 1 81 ? -10.157 -7.611 12.134 1.00 97.31 81 ALA A N 1
ATOM 567 C CA . ALA A 1 81 ? -9.911 -7.991 10.742 1.00 97.31 81 ALA A CA 1
ATOM 568 C C . ALA A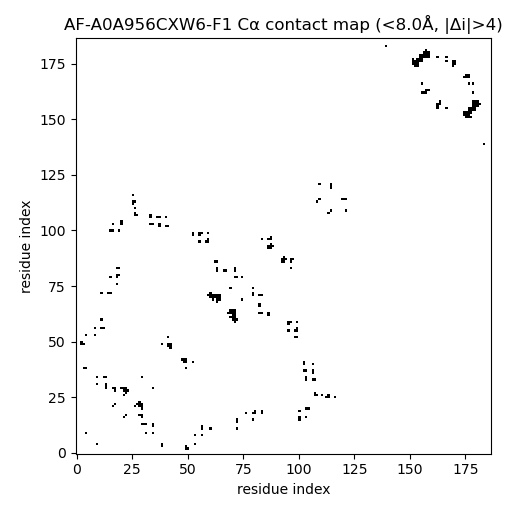 1 81 ? -11.204 -7.987 9.910 1.00 97.31 81 ALA A C 1
ATOM 570 O O . ALA A 1 81 ? -11.288 -7.266 8.916 1.00 97.31 81 ALA A O 1
ATOM 571 N N . ARG A 1 82 ? -12.253 -8.686 10.373 1.00 97.69 82 ARG A N 1
ATOM 572 C CA . ARG A 1 82 ? -13.564 -8.717 9.691 1.00 97.69 82 ARG A CA 1
ATOM 573 C C . ARG A 1 82 ? -14.191 -7.327 9.554 1.00 97.69 82 ARG A C 1
ATOM 575 O O . ARG A 1 82 ? -14.778 -6.996 8.526 1.00 97.69 82 ARG A O 1
ATOM 582 N N . THR A 1 83 ? -14.078 -6.498 10.592 1.00 97.94 83 THR A N 1
ATOM 583 C CA . THR A 1 83 ? -14.623 -5.131 10.570 1.00 97.94 83 THR A CA 1
ATOM 584 C C . THR A 1 83 ? -13.850 -4.246 9.599 1.00 97.94 83 THR A C 1
ATOM 586 O O . THR A 1 83 ? -14.464 -3.514 8.825 1.00 97.94 83 THR A O 1
ATOM 589 N N . LEU A 1 84 ? -12.516 -4.333 9.595 1.00 97.75 84 LEU A N 1
ATOM 590 C CA . LEU A 1 84 ? -11.676 -3.587 8.665 1.00 97.75 84 LEU A CA 1
ATOM 591 C C . LEU A 1 84 ? -11.947 -3.993 7.211 1.00 97.75 84 LEU A C 1
ATOM 593 O O . LEU A 1 84 ? -12.037 -3.119 6.354 1.00 97.75 84 LEU A O 1
ATOM 597 N N . GLU A 1 85 ? -12.134 -5.285 6.937 1.00 97.31 85 GLU A N 1
ATOM 598 C CA . GLU A 1 85 ? -12.511 -5.794 5.613 1.00 97.31 85 GLU A CA 1
ATOM 599 C C . GLU A 1 85 ? -13.864 -5.232 5.156 1.00 97.31 85 GLU A C 1
ATOM 601 O O . GLU A 1 85 ? -13.983 -4.688 4.055 1.00 97.31 85 GLU A O 1
ATOM 606 N N . ARG A 1 86 ? -14.871 -5.255 6.037 1.00 97.38 86 ARG A N 1
ATOM 607 C CA . ARG A 1 86 ? -16.187 -4.670 5.752 1.00 97.38 86 ARG A CA 1
ATOM 608 C C . ARG A 1 86 ? -16.088 -3.173 5.450 1.00 97.38 86 ARG A C 1
ATOM 610 O O . ARG A 1 86 ? -16.657 -2.716 4.461 1.00 97.38 86 ARG A O 1
ATOM 617 N N . LEU A 1 87 ? -15.317 -2.420 6.236 1.00 97.50 87 LEU A N 1
ATOM 618 C CA . LEU A 1 87 ? -15.043 -1.002 5.974 1.00 97.50 87 LEU A CA 1
ATOM 619 C C . LEU A 1 87 ? -14.271 -0.795 4.660 1.00 97.50 87 LEU A C 1
ATOM 621 O O . LEU A 1 87 ? -14.524 0.175 3.948 1.00 97.50 87 LEU A O 1
ATOM 625 N N . ALA A 1 88 ? -13.362 -1.702 4.297 1.00 96.62 88 ALA A N 1
ATOM 626 C CA . ALA A 1 88 ? -12.599 -1.619 3.052 1.00 96.62 88 ALA A CA 1
ATOM 627 C C . ALA A 1 88 ? -13.471 -1.847 1.807 1.00 96.62 88 ALA A C 1
ATOM 629 O O . ALA A 1 88 ? -13.171 -1.289 0.749 1.00 96.62 88 ALA A O 1
ATOM 630 N N . SER A 1 89 ? -14.531 -2.653 1.940 1.00 96.00 89 SER A N 1
ATOM 631 C CA . SER A 1 89 ? -15.502 -2.946 0.877 1.00 96.00 89 SER A CA 1
ATOM 632 C C . SER A 1 89 ? -16.610 -1.897 0.714 1.00 96.00 89 SER A C 1
ATOM 634 O O . SER A 1 89 ? -17.275 -1.875 -0.317 1.00 96.00 89 SER A O 1
ATOM 636 N N . GLY A 1 90 ? -16.826 -1.026 1.706 1.00 95.38 90 GLY A N 1
ATOM 637 C CA . GLY A 1 90 ? -17.888 -0.018 1.661 1.00 95.38 90 GLY A CA 1
ATOM 638 C C . GLY A 1 90 ? -17.493 1.213 0.846 1.00 95.38 90 GLY A C 1
ATOM 639 O O . GLY A 1 90 ? -16.443 1.793 1.105 1.00 95.38 90 GLY A O 1
ATOM 640 N N . GLU A 1 91 ? -18.346 1.671 -0.075 1.00 93.56 91 GLU A N 1
ATOM 641 C CA . GLU A 1 91 ? -18.059 2.828 -0.950 1.00 93.56 91 GLU A CA 1
ATOM 642 C C . GLU A 1 91 ? -17.656 4.091 -0.170 1.00 93.56 91 GLU A C 1
ATOM 644 O O . GLU A 1 91 ? -16.675 4.752 -0.510 1.00 93.56 91 GLU A O 1
ATOM 649 N N . ALA A 1 92 ? -18.359 4.393 0.927 1.00 93.25 92 ALA A N 1
ATOM 650 C CA . ALA A 1 92 ? -18.103 5.579 1.747 1.00 93.25 92 ALA A CA 1
ATOM 651 C C . ALA A 1 92 ? -16.797 5.501 2.565 1.00 93.25 92 ALA A C 1
ATOM 653 O O . ALA A 1 92 ? -16.205 6.526 2.899 1.00 93.25 92 ALA A O 1
ATOM 654 N N . THR A 1 93 ? -16.339 4.295 2.906 1.00 96.06 93 THR A N 1
ATOM 655 C CA . THR A 1 93 ? -15.191 4.053 3.801 1.00 96.06 93 THR A CA 1
ATOM 656 C C . THR A 1 93 ? -13.958 3.527 3.065 1.00 96.06 93 THR A C 1
ATOM 658 O O . THR A 1 93 ? -12.861 3.497 3.624 1.00 96.06 93 THR A O 1
ATOM 661 N N . PHE A 1 94 ? -14.105 3.189 1.784 1.00 94.56 94 PHE A N 1
ATOM 662 C CA . PHE A 1 94 ? -13.079 2.624 0.914 1.00 94.56 94 PHE A CA 1
ATOM 663 C C . PHE A 1 94 ? -11.777 3.434 0.905 1.00 94.56 94 PHE A C 1
ATOM 665 O O . PHE A 1 94 ? -10.683 2.883 1.078 1.00 94.56 94 PHE A O 1
ATOM 672 N N . TRP A 1 95 ? -11.888 4.751 0.704 1.00 97.19 95 TRP A N 1
ATOM 673 C CA . TRP A 1 95 ? -10.734 5.651 0.649 1.00 97.19 95 TRP A CA 1
ATOM 674 C C . TRP A 1 95 ? -10.158 5.951 2.029 1.00 97.19 95 TRP A C 1
ATOM 676 O O . TRP A 1 95 ? -8.946 6.112 2.150 1.00 97.19 95 TRP A O 1
ATOM 686 N N . LEU A 1 96 ? -10.988 5.947 3.076 1.00 97.19 96 LEU A N 1
ATOM 687 C CA . LEU A 1 96 ? -10.532 6.099 4.457 1.00 97.19 96 LEU A CA 1
ATOM 688 C C . LEU A 1 96 ? -9.603 4.943 4.852 1.00 97.19 96 LEU A C 1
ATOM 690 O O . LEU A 1 96 ? -8.490 5.179 5.322 1.00 97.19 96 LEU A O 1
ATOM 694 N N . VAL A 1 97 ? -10.016 3.697 4.589 1.00 97.69 97 VAL A N 1
ATOM 695 C CA . VAL A 1 97 ? -9.191 2.514 4.881 1.00 97.69 97 VAL A CA 1
ATOM 696 C C . VAL A 1 97 ? -7.877 2.550 4.100 1.00 97.69 97 VAL A C 1
ATOM 698 O O . VAL A 1 97 ? -6.817 2.280 4.666 1.00 97.69 97 VAL A O 1
ATOM 701 N 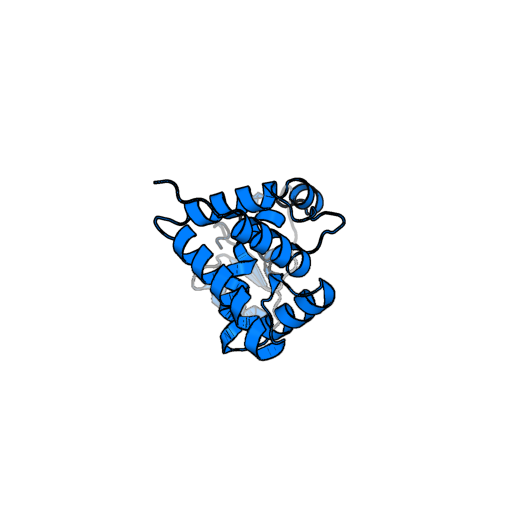N . ARG A 1 98 ? -7.905 2.923 2.814 1.00 97.38 98 ARG A N 1
ATOM 702 C CA . ARG A 1 98 ? -6.687 3.045 1.992 1.00 97.38 98 ARG A CA 1
ATOM 703 C C . ARG A 1 98 ? -5.768 4.159 2.474 1.00 97.38 98 ARG A C 1
ATOM 705 O O . ARG A 1 98 ? -4.569 3.929 2.573 1.00 97.38 98 ARG A O 1
ATOM 712 N N . GLY A 1 99 ? -6.315 5.320 2.825 1.00 96.88 99 GLY A N 1
ATOM 713 C CA . GLY A 1 99 ? -5.539 6.445 3.347 1.00 96.88 99 GLY A CA 1
ATOM 714 C C . GLY A 1 99 ? -4.794 6.096 4.636 1.00 96.88 99 GLY A C 1
ATOM 715 O O . GLY A 1 99 ? -3.649 6.505 4.809 1.00 96.88 99 GLY A O 1
ATOM 716 N N . VAL A 1 100 ? -5.407 5.287 5.507 1.00 97.44 100 VAL A N 1
ATOM 717 C CA . VAL A 1 100 ? -4.757 4.811 6.737 1.00 97.44 100 VAL A CA 1
ATOM 718 C C . VAL A 1 100 ? -3.762 3.679 6.469 1.00 97.44 100 VAL A C 1
ATOM 720 O O . VAL A 1 100 ? -2.648 3.705 6.980 1.00 97.44 100 VAL A O 1
ATOM 723 N N . THR A 1 101 ? -4.135 2.675 5.675 1.00 97.75 101 THR A N 1
ATOM 724 C CA . THR A 1 101 ? -3.329 1.447 5.530 1.00 97.75 101 THR A CA 1
ATOM 725 C C . THR A 1 101 ? -2.208 1.552 4.494 1.00 97.75 101 THR A C 1
ATOM 727 O O . THR A 1 101 ? -1.245 0.790 4.572 1.00 97.75 101 THR A O 1
ATOM 730 N N . ALA A 1 102 ? -2.281 2.482 3.535 1.00 97.06 102 ALA A N 1
ATOM 731 C CA . ALA A 1 102 ? -1.272 2.606 2.482 1.00 97.06 102 ALA A CA 1
ATOM 732 C C . ALA A 1 102 ? 0.134 2.937 3.020 1.00 97.06 102 ALA A C 1
ATOM 734 O O . ALA A 1 102 ? 1.062 2.218 2.649 1.00 97.06 102 ALA A O 1
ATOM 735 N N . PRO A 1 103 ? 0.336 3.915 3.930 1.00 96.25 103 PRO A N 1
ATOM 736 C CA . PRO A 1 103 ? 1.657 4.161 4.514 1.00 96.25 103 PRO A CA 1
ATOM 737 C C . PRO A 1 103 ? 2.241 2.935 5.229 1.00 96.25 103 PRO A C 1
ATOM 739 O O . PRO A 1 103 ? 3.427 2.650 5.087 1.00 96.25 103 PRO A O 1
ATOM 742 N N . MET A 1 104 ? 1.402 2.170 5.940 1.00 95.62 104 MET A N 1
ATOM 743 C CA . MET A 1 104 ? 1.809 0.938 6.631 1.00 95.62 104 MET A CA 1
ATOM 744 C C . MET A 1 104 ? 2.302 -0.120 5.631 1.00 95.62 104 MET A C 1
ATOM 746 O O . MET A 1 104 ? 3.368 -0.706 5.817 1.00 95.62 104 MET A O 1
ATOM 750 N N . LYS A 1 105 ? 1.555 -0.312 4.535 1.00 94.31 105 LYS A N 1
ATOM 751 C CA . LYS A 1 105 ? 1.900 -1.236 3.442 1.00 94.31 105 LYS A CA 1
ATOM 752 C C . LYS A 1 105 ? 3.180 -0.831 2.721 1.00 94.31 105 LYS A C 1
ATOM 754 O O . LYS A 1 105 ? 4.020 -1.684 2.466 1.00 94.31 105 LYS A O 1
ATOM 759 N N . ILE A 1 106 ? 3.351 0.459 2.429 1.00 93.44 106 ILE A N 1
ATOM 760 C CA . ILE A 1 106 ? 4.556 0.983 1.772 1.00 93.44 106 ILE A CA 1
ATOM 761 C C . ILE A 1 106 ? 5.795 0.711 2.628 1.00 93.44 106 ILE A C 1
ATOM 763 O O . ILE A 1 106 ? 6.795 0.226 2.111 1.00 93.44 106 ILE A O 1
ATOM 767 N N . VAL A 1 107 ? 5.732 0.993 3.932 1.00 92.94 107 VAL A N 1
ATOM 768 C CA . VAL A 1 107 ? 6.858 0.755 4.848 1.00 92.94 107 VAL A CA 1
ATOM 769 C C . VAL A 1 107 ? 7.220 -0.727 4.917 1.00 92.94 107 VAL A C 1
ATOM 771 O O . VAL A 1 107 ? 8.396 -1.067 4.864 1.00 92.94 107 VAL A O 1
ATOM 774 N N . GLN A 1 108 ? 6.228 -1.613 4.997 1.00 89.44 108 GLN A N 1
ATOM 775 C CA . GLN A 1 108 ? 6.484 -3.053 5.088 1.00 89.44 108 GLN A CA 1
ATOM 776 C C . GLN A 1 108 ? 6.956 -3.674 3.767 1.00 89.44 108 GLN A C 1
ATOM 778 O O . GLN A 1 108 ? 7.714 -4.643 3.785 1.00 89.44 108 GLN A O 1
ATOM 783 N N . ALA A 1 109 ? 6.560 -3.101 2.628 1.00 87.94 109 ALA A N 1
ATOM 784 C CA . ALA A 1 109 ? 7.029 -3.530 1.314 1.00 87.94 109 ALA A CA 1
ATOM 785 C C . ALA A 1 109 ? 8.487 -3.118 1.024 1.00 87.94 109 ALA A C 1
ATOM 787 O O . ALA A 1 109 ? 9.164 -3.770 0.234 1.00 87.94 109 ALA A O 1
ATOM 788 N N . ARG A 1 110 ? 8.992 -2.068 1.683 1.00 84.56 110 ARG A N 1
ATOM 789 C CA . ARG A 1 110 ? 10.359 -1.535 1.515 1.00 84.56 110 ARG A CA 1
ATOM 790 C C . ARG A 1 110 ? 11.359 -2.150 2.495 1.00 84.56 110 ARG A C 1
ATOM 792 O O . ARG A 1 110 ? 12.155 -1.449 3.118 1.00 84.56 110 ARG A O 1
ATOM 799 N N . THR A 1 111 ? 11.257 -3.457 2.719 1.00 81.12 111 THR A N 1
ATOM 800 C CA . THR A 1 111 ? 12.200 -4.184 3.576 1.00 81.12 111 THR A CA 1
ATOM 801 C C . THR A 1 111 ? 13.241 -4.880 2.711 1.00 81.12 111 THR A C 1
ATOM 803 O O . THR A 1 111 ? 12.875 -5.582 1.773 1.00 81.12 111 THR A O 1
ATOM 806 N N . ALA A 1 112 ? 14.524 -4.755 3.067 1.00 75.94 112 ALA A N 1
ATOM 807 C CA . ALA A 1 112 ? 15.627 -5.381 2.326 1.00 75.94 112 ALA A CA 1
ATOM 808 C C . ALA A 1 112 ? 15.406 -6.889 2.113 1.00 75.94 112 ALA A C 1
ATOM 810 O O . ALA A 1 112 ? 15.608 -7.417 1.030 1.00 75.94 112 ALA A O 1
ATOM 811 N N . LYS A 1 113 ? 14.857 -7.578 3.123 1.00 81.38 113 LYS A N 1
ATOM 812 C CA . LYS A 1 113 ? 14.508 -9.001 3.027 1.00 81.38 113 LYS A CA 1
ATOM 813 C C . LYS A 1 113 ? 13.503 -9.300 1.905 1.00 81.38 113 LYS A C 1
ATOM 815 O O . LYS A 1 113 ? 13.602 -10.345 1.268 1.00 81.38 113 LYS A O 1
ATOM 820 N N . LEU A 1 114 ? 12.510 -8.431 1.699 1.00 82.25 114 LEU A N 1
ATOM 821 C CA . LEU A 1 114 ? 11.530 -8.589 0.626 1.00 82.25 114 LEU A CA 1
ATOM 822 C C . LEU A 1 114 ? 12.130 -8.198 -0.730 1.00 82.25 114 LEU A C 1
ATOM 824 O O . LEU A 1 114 ? 11.849 -8.861 -1.720 1.00 82.25 114 LEU A O 1
ATOM 828 N N . GLU A 1 115 ? 12.974 -7.169 -0.768 1.00 79.19 115 GLU A N 1
ATOM 829 C CA . GLU A 1 115 ? 13.721 -6.753 -1.965 1.00 79.19 115 GLU A CA 1
ATOM 830 C C . GLU A 1 115 ? 14.607 -7.878 -2.499 1.00 79.19 115 GLU A C 1
ATOM 832 O O . GLU A 1 115 ? 14.455 -8.286 -3.653 1.00 79.19 115 GLU A O 1
ATOM 837 N N . ASP A 1 116 ? 15.441 -8.447 -1.629 1.00 83.19 116 ASP A N 1
ATOM 838 C CA . ASP A 1 116 ? 16.342 -9.554 -1.949 1.00 83.19 116 ASP A CA 1
ATOM 839 C C . ASP A 1 116 ? 15.565 -10.783 -2.436 1.00 83.19 116 ASP A C 1
ATOM 841 O O . ASP A 1 116 ? 15.953 -11.436 -3.403 1.00 83.19 116 ASP A O 1
ATOM 845 N N . ALA A 1 117 ? 14.435 -11.089 -1.790 1.00 85.19 117 ALA A N 1
ATOM 846 C CA . ALA A 1 117 ? 13.603 -12.231 -2.154 1.00 85.19 117 ALA A CA 1
ATOM 847 C C . ALA A 1 117 ? 12.875 -12.048 -3.495 1.00 85.19 117 ALA A C 1
ATOM 849 O O . ALA A 1 117 ? 12.619 -13.033 -4.186 1.00 85.19 117 ALA A O 1
ATOM 850 N N . LEU A 1 118 ? 12.521 -10.812 -3.858 1.00 81.69 118 LEU A N 1
ATOM 851 C CA . LEU A 1 118 ? 11.888 -10.502 -5.140 1.00 81.69 118 LEU A CA 1
ATOM 852 C C . LEU A 1 118 ? 12.912 -10.345 -6.273 1.00 81.69 118 LEU A C 1
ATOM 854 O O . LEU A 1 118 ? 12.529 -10.430 -7.438 1.00 81.69 118 LEU A O 1
ATOM 858 N N . GLY A 1 119 ? 14.190 -10.113 -5.955 1.00 78.75 119 GLY A N 1
ATOM 859 C CA . GLY A 1 119 ? 15.223 -9.811 -6.948 1.00 78.75 119 GLY A CA 1
ATOM 860 C C . GLY A 1 119 ? 14.961 -8.496 -7.693 1.00 78.75 119 GLY A C 1
ATOM 861 O O . GLY A 1 119 ? 15.384 -8.343 -8.839 1.00 78.75 119 GLY A O 1
ATOM 862 N N . VAL A 1 120 ? 14.223 -7.567 -7.072 1.00 70.12 120 VAL A N 1
ATOM 863 C CA . VAL A 1 120 ? 13.817 -6.288 -7.674 1.00 70.12 120 VAL A CA 1
ATOM 864 C C . VAL A 1 120 ? 14.529 -5.141 -6.971 1.00 70.12 120 VAL A C 1
ATOM 866 O O . VAL A 1 120 ? 14.416 -4.982 -5.758 1.00 70.12 120 VAL A O 1
ATOM 869 N N . ASP A 1 121 ? 15.178 -4.284 -7.756 1.00 69.25 121 ASP A N 1
ATOM 870 C CA . ASP A 1 121 ? 15.608 -2.964 -7.301 1.00 69.25 121 ASP A CA 1
ATOM 871 C C . ASP A 1 121 ? 14.397 -2.017 -7.277 1.00 69.25 121 ASP A C 1
ATOM 873 O O . ASP A 1 121 ? 13.964 -1.504 -8.311 1.00 69.25 121 ASP A O 1
ATOM 877 N N . GLN A 1 122 ? 13.825 -1.793 -6.090 1.00 64.75 122 GLN A N 1
ATOM 878 C CA . GLN A 1 122 ? 12.640 -0.942 -5.904 1.00 64.75 122 GLN A CA 1
ATOM 879 C C . GLN A 1 122 ? 12.900 0.541 -6.210 1.00 64.75 122 GLN A C 1
ATOM 881 O O . GLN A 1 122 ? 11.952 1.325 -6.321 1.00 64.75 122 GLN A O 1
ATOM 886 N N . HIS A 1 123 ? 14.165 0.946 -6.357 1.00 66.00 123 HIS A N 1
ATOM 887 C CA . HIS A 1 123 ? 14.544 2.306 -6.736 1.00 66.00 123 HIS A CA 1
ATOM 888 C C . HIS A 1 123 ? 14.515 2.530 -8.247 1.00 66.00 123 HIS A C 1
ATOM 890 O O . HIS A 1 123 ? 14.628 3.671 -8.704 1.00 66.00 123 HIS A O 1
ATOM 896 N N . ARG A 1 124 ? 14.306 1.469 -9.032 1.00 61.78 124 ARG A N 1
ATOM 897 C CA . ARG A 1 124 ? 14.183 1.540 -10.480 1.00 61.78 124 ARG A CA 1
ATOM 898 C C . ARG A 1 124 ? 12.766 1.155 -10.879 1.00 61.78 124 ARG A C 1
ATOM 900 O O . ARG A 1 124 ? 12.304 0.051 -10.613 1.00 61.78 124 ARG A O 1
ATOM 907 N N . LEU A 1 125 ? 12.063 2.064 -11.558 1.00 59.31 125 LEU A N 1
ATOM 908 C CA . LEU A 1 125 ? 10.837 1.687 -12.257 1.00 59.31 125 LEU A CA 1
ATOM 909 C C . LEU A 1 125 ? 11.228 0.623 -13.284 1.00 59.31 125 LEU A C 1
ATOM 911 O O . LEU A 1 125 ? 11.924 0.925 -14.256 1.00 59.31 125 LEU A O 1
ATOM 915 N N . ALA A 1 126 ? 10.827 -0.624 -13.046 1.00 56.38 126 ALA A N 1
ATOM 916 C CA . ALA A 1 126 ? 10.961 -1.685 -14.024 1.00 56.38 126 ALA A CA 1
ATOM 917 C C . ALA A 1 126 ? 10.007 -1.366 -15.179 1.00 56.38 126 ALA A C 1
ATOM 919 O O . ALA A 1 126 ? 8.857 -1.799 -15.203 1.00 56.38 126 ALA A O 1
ATOM 920 N N . VAL A 1 127 ? 10.470 -0.552 -16.129 1.00 61.50 127 VAL A N 1
ATOM 921 C CA . VAL A 1 127 ? 9.841 -0.449 -17.440 1.00 61.50 127 VAL A CA 1
ATOM 922 C C . VAL A 1 127 ? 10.128 -1.781 -18.113 1.00 61.50 127 VAL A C 1
ATOM 924 O O . VAL A 1 127 ? 11.175 -1.968 -18.731 1.00 61.50 127 VAL A O 1
ATOM 927 N N . SER A 1 128 ? 9.240 -2.750 -17.903 1.00 58.94 128 SER A N 1
ATOM 928 C CA . SER A 1 128 ? 9.230 -3.954 -18.717 1.00 58.94 128 SER A CA 1
ATOM 929 C C . SER A 1 128 ? 8.943 -3.486 -20.140 1.00 58.94 128 SER A C 1
ATOM 931 O O . SER A 1 128 ? 7.824 -3.081 -20.449 1.00 58.94 128 SER A O 1
ATOM 933 N N . ARG A 1 129 ? 9.983 -3.422 -20.980 1.00 61.16 129 ARG A N 1
ATOM 934 C CA . ARG A 1 129 ? 9.787 -3.296 -22.421 1.00 61.16 129 ARG A CA 1
ATOM 935 C C . ARG A 1 129 ? 9.124 -4.593 -22.855 1.00 61.16 129 ARG A C 1
ATOM 937 O O . ARG A 1 129 ? 9.743 -5.651 -22.788 1.00 61.16 129 ARG A O 1
ATOM 944 N N . GLU A 1 130 ? 7.849 -4.503 -23.206 1.00 59.88 130 GLU A N 1
ATOM 945 C CA . GLU A 1 130 ? 7.131 -5.602 -23.831 1.00 59.88 130 GLU A CA 1
ATOM 946 C C . GLU A 1 130 ? 7.850 -5.917 -25.144 1.00 59.88 130 GLU A C 1
ATOM 948 O O . GLU A 1 130 ? 7.890 -5.080 -26.038 1.00 59.88 130 GLU A O 1
ATOM 953 N N . HIS A 1 131 ? 8.489 -7.085 -25.225 1.00 66.31 131 HIS A N 1
ATOM 954 C CA . HIS A 1 131 ? 9.127 -7.526 -26.458 1.00 66.31 131 HIS A CA 1
ATOM 955 C C . HIS A 1 131 ? 8.022 -7.920 -27.430 1.00 66.31 131 HIS A C 1
ATOM 957 O O . HIS A 1 131 ? 7.341 -8.935 -27.242 1.00 66.31 131 HIS A O 1
ATOM 963 N N . HIS A 1 132 ? 7.788 -7.096 -28.444 1.00 74.94 132 HIS A N 1
ATOM 964 C CA . HIS A 1 132 ? 6.775 -7.423 -29.427 1.00 74.94 132 HIS A CA 1
ATOM 965 C C . HIS A 1 132 ? 7.312 -8.476 -30.399 1.00 74.94 132 HIS A C 1
ATOM 967 O O . HIS A 1 132 ? 8.424 -8.371 -30.89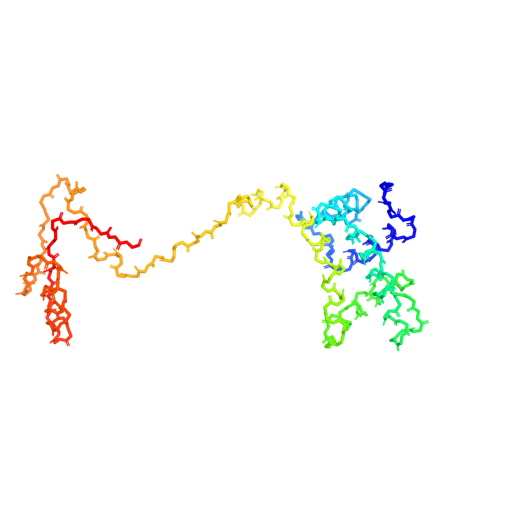7 1.00 74.94 132 HIS A O 1
ATOM 973 N N . ARG A 1 133 ? 6.478 -9.453 -30.775 1.00 73.31 133 ARG A N 1
ATOM 974 C CA . ARG A 1 133 ? 6.849 -10.541 -31.706 1.00 73.31 133 ARG A CA 1
ATOM 975 C C . ARG A 1 133 ? 7.424 -10.064 -33.053 1.00 73.31 133 ARG A C 1
ATOM 977 O O . ARG A 1 133 ? 8.073 -10.829 -33.756 1.00 73.31 133 ARG A O 1
ATOM 984 N N . TRP A 1 134 ? 7.146 -8.830 -33.475 1.00 78.00 134 TRP A N 1
ATOM 985 C CA . TRP A 1 134 ? 7.713 -8.288 -34.713 1.00 78.00 134 TRP A CA 1
ATOM 986 C C . TRP A 1 134 ? 9.199 -7.921 -34.578 1.00 78.00 134 TRP A C 1
ATOM 988 O O . TRP A 1 134 ? 9.892 -7.928 -35.591 1.00 78.00 134 TRP A O 1
ATOM 998 N N . GLU A 1 135 ? 9.699 -7.673 -33.362 1.00 80.56 135 GLU A N 1
ATOM 999 C CA . GLU A 1 135 ? 11.117 -7.391 -33.093 1.00 80.56 135 GLU A CA 1
ATOM 1000 C C . GLU A 1 135 ? 12.005 -8.594 -33.441 1.00 80.56 135 GLU A C 1
ATOM 1002 O O . GLU A 1 135 ? 13.115 -8.413 -33.929 1.00 80.56 135 GLU A O 1
ATOM 1007 N N . GLU A 1 136 ? 11.487 -9.823 -33.314 1.00 82.25 136 GLU A N 1
ATOM 1008 C CA . GLU A 1 136 ? 12.171 -11.063 -33.726 1.00 82.25 136 GLU A CA 1
ATOM 1009 C C . GLU A 1 136 ? 12.468 -11.124 -35.236 1.00 82.25 136 GLU A C 1
ATOM 1011 O O . GLU A 1 136 ? 13.262 -11.947 -35.684 1.00 82.25 136 GLU A O 1
ATOM 1016 N N . ARG A 1 137 ? 11.811 -10.279 -36.042 1.00 86.19 137 ARG A N 1
ATOM 1017 C CA . ARG A 1 137 ? 11.972 -10.229 -37.505 1.00 86.19 137 ARG A CA 1
ATOM 1018 C C . ARG A 1 137 ? 12.829 -9.056 -37.973 1.00 86.19 137 ARG A C 1
ATOM 1020 O O . ARG A 1 137 ? 12.840 -8.755 -39.164 1.00 86.19 137 ARG A O 1
ATOM 1027 N N . ILE A 1 138 ? 13.526 -8.393 -37.053 1.00 90.44 138 ILE A N 1
ATOM 1028 C CA . ILE A 1 138 ? 14.464 -7.317 -37.361 1.00 90.44 138 ILE A CA 1
ATOM 1029 C C . ILE A 1 138 ? 15.876 -7.830 -37.117 1.00 90.44 138 ILE A C 1
ATOM 1031 O O . ILE A 1 138 ? 16.240 -8.191 -36.002 1.00 90.44 138 ILE A O 1
ATOM 1035 N N . ILE A 1 139 ? 16.681 -7.829 -38.175 1.00 90.94 139 ILE A N 1
ATOM 1036 C CA . ILE A 1 139 ? 18.095 -8.188 -38.114 1.00 90.94 139 ILE A CA 1
ATOM 1037 C C . ILE A 1 139 ? 18.899 -6.896 -38.234 1.00 90.94 139 ILE A C 1
ATOM 1039 O O . ILE A 1 139 ? 18.807 -6.198 -39.244 1.00 90.94 139 ILE A O 1
ATOM 1043 N N . ASP A 1 140 ? 19.702 -6.571 -37.218 1.00 92.25 140 ASP A N 1
ATOM 1044 C CA . ASP A 1 140 ? 20.692 -5.503 -37.348 1.00 92.25 140 ASP A CA 1
ATOM 1045 C C . ASP A 1 140 ? 21.877 -6.019 -38.165 1.00 92.25 140 ASP A C 1
ATOM 1047 O O . ASP A 1 140 ? 22.775 -6.686 -37.644 1.00 92.25 140 ASP A O 1
ATOM 1051 N N . ALA A 1 141 ? 21.884 -5.687 -39.456 1.00 90.62 141 ALA A N 1
ATOM 1052 C CA . ALA A 1 141 ? 22.912 -6.122 -40.393 1.00 90.62 141 ALA A CA 1
ATOM 1053 C C . ALA A 1 141 ? 24.341 -5.737 -39.960 1.00 90.62 141 ALA A C 1
ATOM 1055 O O . ALA A 1 141 ? 25.294 -6.417 -40.328 1.00 90.62 141 ALA A O 1
ATOM 1056 N N . ARG A 1 142 ? 24.516 -4.700 -39.124 1.00 90.12 142 ARG A N 1
ATOM 1057 C CA . ARG A 1 142 ? 25.834 -4.279 -38.605 1.00 90.12 142 ARG A CA 1
ATOM 1058 C C . ARG A 1 142 ? 26.417 -5.263 -37.593 1.00 90.12 142 ARG A C 1
ATOM 1060 O O . ARG A 1 142 ? 27.603 -5.194 -37.289 1.00 90.12 142 ARG A O 1
ATOM 1067 N N . THR A 1 143 ? 25.579 -6.137 -37.040 1.00 92.06 143 THR A N 1
ATOM 1068 C CA . THR A 1 143 ? 25.978 -7.162 -36.065 1.00 92.06 143 THR A CA 1
ATOM 1069 C C . THR A 1 143 ? 26.279 -8.512 -36.710 1.00 92.06 143 THR A C 1
ATOM 1071 O O . THR A 1 143 ? 26.770 -9.415 -36.030 1.00 92.06 143 THR A O 1
ATOM 1074 N N . LEU A 1 144 ? 26.019 -8.658 -38.013 1.00 91.25 144 LEU A N 1
ATOM 1075 C CA . LEU A 1 144 ? 26.307 -9.884 -38.742 1.00 91.25 144 LEU A CA 1
ATOM 1076 C C . LEU A 1 144 ? 27.820 -10.082 -38.858 1.00 91.25 144 LEU A C 1
ATOM 1078 O O . LEU A 1 144 ? 28.566 -9.179 -39.231 1.00 91.25 144 LEU A O 1
ATOM 1082 N N . THR A 1 145 ? 28.273 -11.285 -38.514 1.00 94.88 145 THR A N 1
ATOM 1083 C CA . THR A 1 145 ? 29.692 -11.679 -38.586 1.00 94.88 145 THR A CA 1
ATOM 1084 C C . THR A 1 145 ? 30.009 -12.505 -39.830 1.00 94.88 145 THR A C 1
ATOM 1086 O O . THR A 1 145 ? 31.178 -12.731 -40.133 1.00 94.88 145 THR A O 1
ATOM 1089 N N . HIS A 1 146 ? 28.969 -12.950 -40.535 1.00 92.75 146 HIS A N 1
ATOM 1090 C CA . HIS A 1 146 ? 29.010 -13.768 -41.739 1.00 92.75 146 HIS A CA 1
ATOM 1091 C C . HIS A 1 146 ? 27.837 -13.362 -42.643 1.00 92.75 146 HIS A C 1
ATOM 1093 O O . HIS A 1 146 ? 26.893 -12.720 -42.176 1.00 92.75 146 HIS A O 1
ATOM 1099 N N . ASP A 1 147 ? 27.898 -13.739 -43.919 1.00 92.31 147 ASP A N 1
ATOM 1100 C CA . ASP A 1 147 ? 26.813 -13.484 -44.865 1.00 92.31 147 ASP A CA 1
ATOM 1101 C C . ASP A 1 147 ? 25.574 -14.325 -44.516 1.00 92.31 147 ASP A C 1
ATOM 1103 O O . ASP A 1 147 ? 25.673 -15.532 -44.292 1.00 92.31 147 ASP A O 1
ATOM 1107 N N . GLU A 1 148 ? 24.403 -13.688 -44.517 1.00 90.06 148 GLU A N 1
ATOM 1108 C CA . GLU A 1 148 ? 23.107 -14.334 -44.293 1.00 90.06 148 GLU A CA 1
ATOM 1109 C C . GLU A 1 148 ? 22.353 -14.499 -45.616 1.00 90.06 148 GLU A C 1
ATOM 1111 O O . GLU A 1 148 ? 22.306 -13.584 -46.444 1.00 90.06 148 GLU A O 1
ATOM 1116 N N . VAL A 1 149 ? 21.721 -15.658 -45.806 1.00 92.38 149 VAL A N 1
ATOM 1117 C CA . VAL A 1 149 ? 20.900 -15.950 -46.989 1.00 92.38 149 VAL A CA 1
ATOM 1118 C C . VAL A 1 149 ? 19.440 -16.040 -46.566 1.00 92.38 149 VAL A C 1
ATOM 1120 O O . VAL A 1 149 ? 19.054 -16.945 -45.831 1.00 92.38 149 VAL A O 1
ATOM 1123 N N . ILE A 1 150 ? 18.622 -15.107 -47.055 1.00 92.31 150 ILE A N 1
ATOM 1124 C CA . ILE A 1 150 ? 17.184 -15.056 -46.774 1.00 92.31 150 ILE A CA 1
ATOM 1125 C C . ILE A 1 150 ? 16.419 -15.309 -48.074 1.00 92.31 150 ILE A C 1
ATOM 1127 O O . ILE A 1 150 ? 16.500 -14.522 -49.017 1.00 92.31 150 ILE A O 1
ATOM 1131 N N . GLU A 1 151 ? 15.659 -16.401 -48.118 1.00 94.62 151 GLU A N 1
ATOM 1132 C CA . GLU A 1 151 ? 14.764 -16.702 -49.235 1.00 94.62 151 GLU A CA 1
ATOM 1133 C C . GLU A 1 151 ? 13.522 -15.806 -49.181 1.00 94.62 151 GLU A C 1
ATOM 1135 O O . GLU A 1 151 ? 12.868 -15.666 -48.145 1.00 94.62 151 GLU A O 1
ATOM 1140 N N . THR A 1 152 ? 13.190 -15.170 -50.303 1.00 95.75 152 THR A N 1
ATOM 1141 C CA . THR A 1 152 ? 12.062 -14.242 -50.381 1.00 95.75 152 THR A CA 1
ATOM 1142 C C . THR A 1 152 ? 11.555 -14.111 -51.811 1.00 95.75 152 THR A C 1
ATOM 1144 O O . THR A 1 152 ? 12.274 -14.416 -52.763 1.00 95.75 152 THR A O 1
ATOM 1147 N N . GLU A 1 153 ? 10.321 -13.639 -51.970 1.00 97.69 153 GLU A N 1
ATOM 1148 C CA . GLU A 1 153 ? 9.755 -13.340 -53.287 1.00 97.69 153 GLU A CA 1
ATOM 1149 C C . GLU A 1 153 ? 10.073 -11.907 -53.714 1.00 97.69 153 GLU A C 1
ATOM 1151 O O . GLU A 1 153 ? 10.248 -11.638 -54.903 1.00 97.69 153 GLU A O 1
ATOM 1156 N N . VAL A 1 154 ? 10.149 -10.978 -52.752 1.00 97.25 154 VAL A N 1
ATOM 1157 C CA . VAL A 1 154 ? 10.382 -9.557 -53.022 1.00 97.25 154 VAL A CA 1
ATOM 1158 C C . VAL A 1 154 ? 11.356 -8.963 -52.012 1.00 97.25 154 VAL A C 1
ATOM 1160 O O . VAL A 1 154 ? 11.154 -9.053 -50.803 1.00 97.25 154 VAL A O 1
ATOM 1163 N N . VAL A 1 155 ? 12.369 -8.261 -52.520 1.00 97.12 155 VAL A N 1
ATOM 1164 C CA . VAL A 1 155 ? 13.251 -7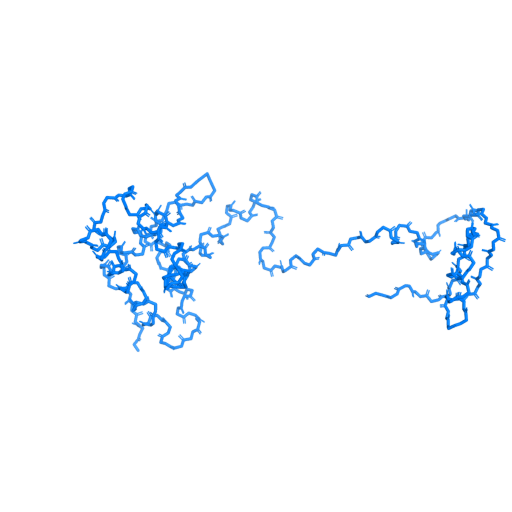.407 -51.717 1.00 97.12 155 VAL A CA 1
ATOM 1165 C C . VAL A 1 155 ? 12.900 -5.944 -51.971 1.00 97.12 155 VAL A C 1
ATOM 1167 O O . VAL A 1 155 ? 12.860 -5.500 -53.118 1.00 97.12 155 VAL A O 1
ATOM 1170 N N . ILE A 1 156 ? 12.670 -5.186 -50.902 1.00 97.31 156 ILE A N 1
ATOM 1171 C CA . ILE A 1 156 ? 12.465 -3.736 -50.941 1.00 97.31 156 ILE A CA 1
ATOM 1172 C C . ILE A 1 156 ? 13.656 -3.061 -50.273 1.00 97.31 156 ILE A C 1
ATOM 1174 O O . ILE A 1 156 ? 13.932 -3.301 -49.101 1.00 97.31 156 ILE A O 1
ATOM 1178 N N . VAL A 1 157 ? 14.342 -2.190 -51.011 1.00 96.62 157 VAL A N 1
ATOM 1179 C CA . VAL A 1 157 ? 15.464 -1.396 -50.498 1.00 96.62 157 VAL A CA 1
ATOM 1180 C C . VAL A 1 157 ? 14.959 0.002 -50.137 1.00 96.62 157 VAL A C 1
ATOM 1182 O O . VAL A 1 157 ? 14.453 0.726 -50.994 1.00 96.62 157 VAL A O 1
ATOM 1185 N N . GLY A 1 158 ? 15.093 0.363 -48.865 1.00 94.81 158 GLY A N 1
ATOM 1186 C CA . GLY A 1 158 ? 14.559 1.565 -48.233 1.00 94.81 158 GLY A CA 1
ATOM 1187 C C . GLY A 1 158 ? 13.183 1.333 -47.599 1.00 94.81 158 GLY A C 1
ATOM 1188 O O . GLY A 1 158 ? 12.246 0.864 -48.242 1.00 94.81 158 GLY A O 1
ATOM 1189 N N . THR A 1 159 ? 13.032 1.724 -46.336 1.00 93.62 159 THR A N 1
ATOM 1190 C CA . THR A 1 159 ? 11.807 1.603 -45.518 1.00 93.62 159 THR A CA 1
ATOM 1191 C C . THR A 1 159 ? 11.049 2.926 -45.370 1.00 93.62 159 THR A C 1
ATOM 1193 O O . THR A 1 159 ? 10.080 3.011 -44.619 1.00 93.62 159 THR A O 1
ATOM 1196 N N . GLY A 1 160 ? 11.455 3.963 -46.112 1.00 91.75 160 GLY A N 1
ATOM 1197 C CA . GLY A 1 160 ? 10.816 5.280 -46.101 1.00 91.75 160 GLY A CA 1
ATOM 1198 C C . GLY A 1 160 ? 9.378 5.293 -46.643 1.00 91.75 160 GLY A C 1
ATOM 1199 O O . GLY A 1 160 ? 8.731 4.261 -46.830 1.00 91.75 160 GLY A O 1
ATOM 1200 N N . ALA A 1 161 ? 8.874 6.490 -46.955 1.00 93.44 161 ALA A N 1
ATOM 1201 C CA . ALA A 1 161 ? 7.462 6.721 -47.293 1.00 93.44 161 ALA A CA 1
ATOM 1202 C C . ALA A 1 161 ? 6.916 5.876 -48.464 1.00 93.44 161 ALA A C 1
ATOM 1204 O O . ALA A 1 161 ? 5.712 5.649 -48.532 1.00 93.44 161 ALA A O 1
ATOM 1205 N N . GLY A 1 162 ? 7.775 5.412 -49.377 1.00 94.06 162 GLY A N 1
ATOM 1206 C CA . GLY A 1 162 ? 7.385 4.486 -50.445 1.00 94.06 162 GLY A CA 1
ATOM 1207 C C . GLY A 1 162 ? 7.522 3.010 -50.058 1.00 94.06 162 GLY A C 1
ATOM 1208 O O . GLY A 1 162 ? 6.613 2.218 -50.304 1.00 94.06 162 GLY A O 1
ATOM 1209 N N . GLY A 1 163 ? 8.647 2.639 -49.443 1.00 95.81 163 GLY A N 1
ATOM 1210 C CA . GLY A 1 163 ? 8.996 1.243 -49.185 1.00 95.81 163 GLY A CA 1
ATOM 1211 C C . GLY A 1 163 ? 8.132 0.582 -48.117 1.00 95.81 163 GLY A C 1
ATOM 1212 O O . GLY A 1 163 ? 7.630 -0.518 -48.340 1.00 95.81 163 GLY A O 1
ATOM 1213 N N . GLY A 1 164 ? 7.881 1.268 -46.996 1.00 94.00 164 GLY A N 1
ATOM 1214 C CA . GLY A 1 164 ? 7.037 0.753 -45.910 1.00 94.00 164 GLY A CA 1
ATOM 1215 C C . GLY A 1 164 ? 5.615 0.390 -46.364 1.00 94.00 164 GLY A C 1
ATOM 1216 O O . GLY A 1 164 ? 5.193 -0.759 -46.201 1.00 94.00 164 GLY A O 1
ATOM 1217 N N . PRO A 1 165 ? 4.867 1.323 -46.984 1.00 97.31 165 PRO A N 1
ATOM 1218 C CA . PRO A 1 165 ? 3.527 1.032 -47.491 1.00 97.31 165 PRO A CA 1
ATOM 1219 C C . PRO A 1 165 ? 3.498 -0.056 -48.571 1.00 97.31 165 PRO A C 1
ATOM 1221 O O . PRO A 1 165 ? 2.576 -0.872 -48.581 1.00 97.31 165 PRO A O 1
ATOM 1224 N N . MET A 1 166 ? 4.503 -0.104 -49.454 1.00 97.12 166 MET A N 1
ATOM 1225 C CA . MET A 1 166 ? 4.599 -1.141 -50.486 1.00 97.12 166 MET A CA 1
ATOM 1226 C C . MET A 1 166 ? 4.828 -2.528 -49.878 1.00 97.12 166 MET A C 1
ATOM 1228 O O . MET A 1 166 ? 4.132 -3.478 -50.238 1.00 97.12 166 MET A O 1
ATOM 1232 N N . ALA A 1 167 ? 5.749 -2.638 -48.916 1.00 96.62 167 ALA A N 1
ATOM 1233 C CA . ALA A 1 167 ? 6.023 -3.886 -48.211 1.00 96.62 167 ALA A CA 1
ATOM 1234 C C . ALA A 1 167 ? 4.768 -4.424 -47.529 1.00 96.62 167 ALA A C 1
ATOM 1236 O O . ALA A 1 167 ? 4.429 -5.595 -47.687 1.00 96.62 167 ALA A O 1
ATOM 1237 N N . LYS A 1 168 ? 4.024 -3.541 -46.851 1.00 95.44 168 LYS A N 1
ATOM 1238 C CA . LYS A 1 168 ? 2.735 -3.882 -46.248 1.00 95.44 168 LYS A CA 1
ATOM 1239 C C . LYS A 1 168 ? 1.750 -4.413 -47.291 1.00 95.44 168 LYS A C 1
ATOM 1241 O O . LYS A 1 168 ? 1.179 -5.479 -47.095 1.00 95.44 168 LYS A O 1
ATOM 1246 N N . ALA A 1 169 ? 1.565 -3.697 -48.399 1.00 97.31 169 ALA A N 1
ATOM 1247 C CA . ALA A 1 169 ? 0.603 -4.078 -49.430 1.00 97.31 169 ALA A CA 1
ATOM 1248 C C . ALA A 1 169 ? 0.923 -5.439 -50.077 1.00 97.31 169 ALA A C 1
ATOM 1250 O O . ALA A 1 169 ? 0.002 -6.180 -50.431 1.00 97.31 169 ALA A O 1
ATOM 1251 N N . LEU A 1 170 ? 2.206 -5.766 -50.249 1.00 97.50 170 LEU A N 1
ATOM 1252 C CA . LEU A 1 170 ? 2.654 -7.056 -50.778 1.00 97.50 170 LEU A CA 1
ATOM 1253 C C . LEU A 1 170 ? 2.513 -8.175 -49.739 1.00 97.50 170 LEU A C 1
ATOM 1255 O O . LEU A 1 170 ? 1.964 -9.229 -50.055 1.00 97.50 170 LEU A O 1
ATOM 1259 N N . ALA A 1 171 ? 2.911 -7.925 -48.491 1.00 95.44 171 ALA A N 1
ATOM 1260 C CA . ALA A 1 171 ? 2.764 -8.888 -47.402 1.00 95.44 171 ALA A CA 1
ATOM 1261 C C . ALA A 1 171 ? 1.288 -9.231 -47.123 1.00 95.44 171 ALA A C 1
ATOM 1263 O O . ALA A 1 171 ? 0.948 -10.396 -46.938 1.00 95.44 171 ALA A O 1
ATOM 1264 N N . GLU A 1 172 ? 0.379 -8.249 -47.174 1.00 96.38 172 GLU A N 1
ATOM 1265 C CA . GLU A 1 172 ? -1.074 -8.466 -47.035 1.00 96.38 172 GLU A CA 1
ATOM 1266 C C . GLU A 1 172 ? -1.667 -9.328 -48.160 1.00 96.38 172 GLU A C 1
ATOM 1268 O O . GLU A 1 172 ? -2.712 -9.952 -47.980 1.00 96.38 172 GLU A O 1
ATOM 1273 N N . ARG A 1 173 ? -0.995 -9.396 -49.315 1.00 97.31 173 ARG A N 1
ATOM 1274 C CA . ARG A 1 173 ? -1.355 -10.286 -50.430 1.00 97.31 173 ARG A CA 1
ATOM 1275 C C . ARG A 1 173 ? -0.737 -11.680 -50.306 1.00 97.31 173 ARG A C 1
ATOM 1277 O O . ARG A 1 173 ? -0.947 -12.507 -51.186 1.00 97.31 173 ARG A O 1
ATOM 1284 N N . GLY A 1 174 ? -0.026 -11.948 -49.212 1.00 96.12 174 GLY A N 1
ATOM 1285 C CA . GLY A 1 174 ? 0.591 -13.237 -48.918 1.00 96.12 174 GLY A CA 1
ATOM 1286 C C . GLY A 1 174 ? 2.011 -13.391 -49.450 1.00 96.12 174 GLY A C 1
ATOM 1287 O O . GLY A 1 174 ? 2.529 -14.502 -49.392 1.00 96.12 174 GLY A O 1
ATOM 1288 N N . HIS A 1 175 ? 2.641 -12.317 -49.942 1.00 97.38 175 HIS A N 1
ATOM 1289 C CA . HIS A 1 175 ? 4.013 -12.404 -50.428 1.00 97.38 175 HIS A CA 1
ATOM 1290 C C . HIS A 1 175 ? 5.037 -12.428 -49.291 1.00 97.38 175 HIS A C 1
ATOM 1292 O O . HIS A 1 175 ? 4.908 -11.695 -48.305 1.00 97.38 175 HIS A O 1
ATOM 1298 N N . ALA A 1 176 ? 6.096 -13.219 -49.458 1.00 96.06 176 ALA A N 1
ATOM 1299 C CA . ALA A 1 176 ? 7.287 -13.128 -48.623 1.00 96.06 176 ALA A CA 1
ATOM 1300 C C . ALA A 1 176 ? 8.088 -11.885 -49.033 1.00 96.06 176 ALA A C 1
ATOM 1302 O O . ALA A 1 176 ? 8.553 -11.793 -50.170 1.00 96.06 176 ALA A O 1
ATOM 1303 N N . VAL A 1 177 ? 8.242 -10.932 -48.109 1.00 96.56 177 VAL A N 1
ATOM 1304 C CA . VAL A 1 177 ? 8.901 -9.644 -48.368 1.00 96.56 177 VAL A CA 1
ATOM 1305 C C . VAL A 1 177 ? 10.041 -9.425 -47.382 1.00 96.56 177 VAL A C 1
ATOM 1307 O O . VAL A 1 177 ? 9.831 -9.467 -46.171 1.00 96.56 177 VAL A O 1
ATOM 1310 N N . VAL A 1 178 ? 11.231 -9.134 -47.902 1.00 96.38 178 VAL A N 1
ATOM 1311 C CA . VAL A 1 178 ? 12.381 -8.653 -47.126 1.00 96.38 178 VAL A CA 1
ATOM 1312 C C . VAL A 1 178 ? 12.543 -7.158 -47.361 1.00 96.38 178 VAL A C 1
ATOM 1314 O O . VAL A 1 178 ? 12.543 -6.692 -48.499 1.00 96.38 178 VAL A O 1
ATOM 1317 N N . MET A 1 179 ? 12.693 -6.398 -46.280 1.00 95.56 179 MET A N 1
ATOM 1318 C CA . MET A 1 179 ? 13.000 -4.970 -46.334 1.00 95.56 179 MET A CA 1
ATOM 1319 C C . MET A 1 179 ? 14.446 -4.746 -45.892 1.00 95.56 179 MET A C 1
ATOM 1321 O O . MET A 1 179 ? 14.854 -5.272 -44.860 1.00 95.56 179 MET A O 1
ATOM 1325 N N . LEU A 1 180 ? 15.200 -3.951 -46.648 1.00 95.25 180 LEU A N 1
ATOM 1326 C CA . LEU A 1 180 ? 16.569 -3.554 -46.327 1.00 95.25 180 LEU A CA 1
ATOM 1327 C C . LEU A 1 180 ? 16.625 -2.041 -46.123 1.00 95.25 180 LEU A C 1
ATOM 1329 O O . LEU A 1 180 ? 16.132 -1.297 -46.962 1.00 95.25 180 LEU A O 1
ATOM 1333 N N . GLU A 1 181 ? 17.239 -1.584 -45.040 1.00 95.00 181 GLU A N 1
ATOM 1334 C CA . GLU A 1 181 ? 17.352 -0.167 -44.690 1.00 95.00 181 GLU A CA 1
ATOM 1335 C C . GLU A 1 181 ? 18.793 0.158 -44.299 1.00 95.00 181 GLU A C 1
ATOM 1337 O O . GLU A 1 181 ? 19.450 -0.647 -43.640 1.00 95.00 181 GLU A O 1
ATOM 1342 N N . GLU A 1 182 ? 19.288 1.324 -44.722 1.00 93.31 182 GLU A N 1
ATOM 1343 C CA . GLU A 1 182 ? 20.619 1.801 -44.330 1.00 93.31 182 GLU A CA 1
ATOM 1344 C C . GLU A 1 182 ? 20.611 2.396 -42.913 1.00 93.31 182 GLU A C 1
ATOM 1346 O O . GLU A 1 182 ? 21.605 2.317 -42.187 1.00 93.31 182 GLU A O 1
ATOM 1351 N N . GLY A 1 183 ? 19.483 2.990 -42.514 1.00 89.06 183 GLY A N 1
ATOM 1352 C CA . GLY A 1 183 ? 19.262 3.556 -41.189 1.00 89.06 183 GLY A CA 1
ATOM 1353 C C . GLY A 1 183 ? 19.074 2.515 -40.078 1.00 89.06 183 GLY A C 1
ATOM 1354 O O . GLY A 1 183 ? 18.748 1.353 -40.302 1.00 89.06 183 GLY A O 1
ATOM 1355 N N . GLY A 1 184 ? 19.256 2.958 -38.830 1.00 85.50 184 GLY A N 1
ATOM 1356 C CA . GLY A 1 184 ? 18.942 2.147 -37.652 1.00 85.50 184 GLY A CA 1
ATOM 1357 C C . GLY A 1 184 ? 17.436 2.036 -37.398 1.00 85.50 184 GLY A C 1
ATOM 1358 O O . GLY A 1 184 ? 16.656 2.893 -37.811 1.00 85.50 184 GLY A O 1
ATOM 1359 N N . HIS A 1 185 ? 17.028 1.003 -36.662 1.00 82.94 185 HIS A N 1
ATOM 1360 C CA . HIS A 1 185 ? 15.666 0.906 -36.146 1.00 82.94 185 HIS A CA 1
ATOM 1361 C C . HIS A 1 185 ? 15.476 1.848 -34.943 1.00 82.94 185 HIS A C 1
ATOM 1363 O O . HIS A 1 185 ? 16.273 1.818 -34.003 1.00 82.94 185 HIS A O 1
ATOM 1369 N N . PHE A 1 186 ? 14.427 2.677 -34.966 1.00 77.00 186 PHE A N 1
ATOM 1370 C CA . PHE A 1 186 ? 14.094 3.626 -33.897 1.00 77.00 186 PHE A CA 1
ATOM 1371 C C . PHE A 1 186 ? 12.680 3.351 -33.364 1.00 77.00 186 PHE A C 1
ATOM 1373 O O . PHE A 1 186 ? 11.730 3.308 -34.148 1.00 77.00 186 PHE A O 1
ATOM 1380 N N . THR A 1 187 ? 12.554 3.196 -32.042 1.00 62.50 187 THR A N 1
ATOM 1381 C CA . THR A 1 187 ? 11.296 2.968 -31.298 1.00 62.50 187 THR A CA 1
ATOM 1382 C C . THR A 1 187 ? 11.238 3.832 -30.056 1.00 62.50 187 THR A C 1
ATOM 1384 O O . THR A 1 187 ? 12.253 3.813 -29.312 1.00 62.50 187 THR A O 1
#

Secondary structure (DSSP, 8-state):
------HHHHHHHHHHHHHHS---SSSPPP-HHHHHHHHHHHHTT-TTHHHHHHHHHHHHHHHTHHHHSS-GGGS-HHHHHHHHHHHHHSTTTHHHHHHHHHHHHHHHHS-HHHHHHHT--TTS--------TTGGG---GGG-SS------SEEEE--STTHHHHHHHHHTTT--EEEE-SSPP--

Solvent-accessible surface area (backbone atoms only — not comparable to full-atom values): 11370 Å² total; per-residue (Å²): 131,91,84,75,78,52,74,68,53,49,49,41,52,30,57,49,31,44,57,78,49,53,59,53,101,63,35,68,68,58,42,71,68,55,50,54,49,31,51,52,56,41,44,72,74,39,90,65,40,50,63,51,49,52,51,45,47,53,49,55,28,52,64,28,28,90,78,70,78,40,44,37,72,77,42,57,68,72,59,29,35,56,50,49,51,54,39,46,72,32,84,91,36,30,63,55,46,47,68,54,47,46,52,55,50,54,54,57,63,70,33,68,67,40,30,66,73,67,74,50,65,86,90,50,86,80,74,75,76,78,82,54,82,68,59,81,76,60,77,66,72,89,73,56,89,65,92,81,88,81,91,62,80,41,80,38,80,40,64,52,91,65,34,43,60,50,50,49,59,42,39,77,73,68,46,50,70,45,79,44,61,94,67,81,91,84,132

Mean predicted aligned error: 12.29 Å